Protein AF-A0ABD4VLB9-F1 (afdb_monomer)

Solvent-accessible surface area (backbone atoms only — not comparable to full-atom values): 17590 Å² total; per-residue (Å²): 104,76,51,66,44,31,47,38,60,69,57,48,52,52,51,45,18,66,75,67,78,46,81,71,68,82,83,73,83,91,68,74,94,69,79,87,80,77,84,83,91,74,96,68,91,72,86,77,77,90,78,75,67,76,69,71,74,71,72,77,76,77,99,66,92,71,81,73,80,80,75,83,75,82,77,44,84,76,51,45,58,56,51,51,51,54,51,52,54,51,48,48,53,52,42,52,50,55,33,57,78,66,65,53,58,40,75,65,92,84,50,72,69,36,38,33,42,53,72,25,58,52,44,56,50,44,35,59,60,47,27,54,71,46,54,52,77,91,52,44,98,78,42,87,65,50,66,58,52,54,49,54,52,54,50,37,74,74,35,59,92,35,80,96,35,42,69,60,29,52,52,53,48,54,56,43,71,72,32,73,66,43,57,46,52,49,49,26,54,50,21,51,50,45,28,68,76,49,61,72,38,34,34,39,28,43,72,58,34,33,31,75,39,55,51,91,32,42,70,57,54,72,70,56,50,56,53,53,43,77,53,87,67,55,37,36,39,37,28,32,32,65,42,68,35,86,64,68,66,57,99,58,70,82,85,65,75,89,54,79,65,42,75,75,41,43,71,60,53,52,51,44,37,51,38,42,75,67,71,62,52,55,56,69,23,29,38,27,50,64,40,35,32,28,37,68,114

Secondary structure (DSSP, 8-state):
-EEEEEE-HHHHHHHHHHHTTS-----------------------------SSTTGGGSSSS--------------HHHHHHHHHHHHHHHHHHHHHHHHHTT-EESSS--TT-EEEEEE-EEEE-HHHHHHHT--GGGGGGSTTHHHHHHHHHHHHHHTT-GGGHHHHHHHHHHHHTSHHHHHHHHHHHHHHHHHHSTTEEEEEETTEEEEEEGGGBSS-HHHHHHHTTS-PPEEEEEEEEEE--SPPPSSSGGGSS-HHHHHHHHHHHHHHHHHHTT---TT-EEEEEEEEEEE-

Radius of gyration: 27.02 Å; Cα contacts (8 Å, |Δi|>4): 331; chains: 1; bounding box: 56×39×94 Å

Nearest PDB structures (foldseek):
  4dci-assembly2_H  TM=3.090E-01  e=5.288E+00  Parasynechococcus marenigrum WH 8102

Structure (mmCIF, N/CA/C/O backbone):
data_AF-A0ABD4VLB9-F1
#
_entry.id   AF-A0ABD4VLB9-F1
#
loop_
_atom_site.group_PDB
_atom_site.id
_atom_site.type_symbol
_atom_site.label_atom_id
_atom_site.label_alt_id
_atom_site.label_comp_id
_atom_site.label_asym_id
_atom_site.label_entity_id
_atom_site.label_seq_id
_atom_site.pdbx_PDB_ins_code
_atom_site.Cartn_x
_atom_site.Cartn_y
_atom_site.Cartn_z
_atom_site.occupancy
_atom_site.B_iso_or_equiv
_atom_site.auth_seq_id
_atom_site.auth_comp_id
_atom_site.auth_asym_id
_atom_site.auth_atom_id
_atom_site.pdbx_PDB_model_num
ATOM 1 N N . MET A 1 1 ? -6.658 -13.366 20.027 1.00 79.50 1 MET A N 1
ATOM 2 C CA . MET A 1 1 ? -5.721 -12.269 20.405 1.00 79.50 1 MET A CA 1
ATOM 3 C C . MET A 1 1 ? -5.319 -11.577 19.114 1.00 79.50 1 MET A C 1
ATOM 5 O O . MET A 1 1 ? -5.120 -12.296 18.146 1.00 79.50 1 MET A O 1
ATOM 9 N N . LYS A 1 2 ? -5.241 -10.239 19.065 1.00 91.19 2 LYS A N 1
ATOM 10 C CA . LYS A 1 2 ? -4.929 -9.512 17.822 1.00 91.19 2 LYS A CA 1
ATOM 11 C C . LYS A 1 2 ? -3.429 -9.239 17.694 1.00 91.19 2 LYS A C 1
ATOM 13 O O . LYS A 1 2 ? -2.825 -8.687 18.609 1.00 91.19 2 LYS A O 1
ATOM 18 N N . GLU A 1 3 ? -2.841 -9.587 16.555 1.00 93.69 3 GLU A N 1
ATOM 19 C CA . GLU A 1 3 ? -1.495 -9.155 16.160 1.00 93.69 3 GLU A CA 1
ATOM 20 C C . GLU A 1 3 ? -1.633 -7.933 15.246 1.00 93.69 3 GLU A C 1
ATOM 22 O O . GLU A 1 3 ? -1.926 -8.065 14.057 1.00 93.69 3 GLU A O 1
ATOM 27 N N . ILE A 1 4 ? -1.485 -6.734 15.813 1.00 95.25 4 ILE A N 1
ATOM 28 C CA . ILE A 1 4 ? -1.748 -5.475 15.105 1.00 95.25 4 ILE A CA 1
ATOM 29 C C . ILE A 1 4 ? -0.546 -5.074 14.248 1.00 95.25 4 ILE A C 1
ATOM 31 O O . ILE A 1 4 ? 0.545 -4.829 14.760 1.00 95.25 4 ILE A O 1
ATOM 35 N N . ILE A 1 5 ? -0.784 -4.949 12.944 1.00 95.94 5 ILE A N 1
ATOM 36 C CA . ILE A 1 5 ? 0.203 -4.603 11.914 1.00 95.94 5 ILE A CA 1
ATOM 37 C C . ILE A 1 5 ? 0.169 -3.104 11.594 1.00 95.94 5 ILE A C 1
ATOM 39 O O . ILE A 1 5 ? 1.210 -2.484 11.368 1.00 95.94 5 ILE A O 1
ATOM 43 N N . TYR A 1 6 ? -1.024 -2.510 11.626 1.00 97.12 6 TYR A N 1
ATOM 44 C CA . TYR A 1 6 ? -1.267 -1.089 11.389 1.00 97.12 6 TYR A CA 1
ATOM 45 C C . TYR A 1 6 ? -2.350 -0.578 12.342 1.00 97.12 6 TYR A C 1
ATOM 47 O O . TYR A 1 6 ? -3.364 -1.259 12.524 1.00 97.12 6 TYR A O 1
ATOM 55 N N . LEU A 1 7 ? -2.166 0.620 12.908 1.00 96.75 7 LEU A N 1
ATOM 56 C CA . LEU A 1 7 ? -3.180 1.283 13.733 1.00 96.75 7 LEU A CA 1
ATOM 57 C C . LEU A 1 7 ? -3.118 2.814 13.626 1.00 96.75 7 LEU A C 1
ATOM 59 O O . LEU A 1 7 ? -2.199 3.441 14.155 1.00 96.75 7 LEU A O 1
ATOM 63 N N . ASP A 1 8 ? -4.143 3.427 13.026 1.00 96.25 8 ASP A N 1
ATOM 64 C CA . ASP A 1 8 ? -4.347 4.883 13.075 1.00 96.25 8 ASP A CA 1
ATOM 65 C C . ASP A 1 8 ? -5.033 5.248 14.403 1.00 96.25 8 ASP A C 1
ATOM 67 O O . ASP A 1 8 ? -6.256 5.386 14.502 1.00 96.25 8 ASP A O 1
ATOM 71 N N . THR A 1 9 ? -4.231 5.389 15.460 1.00 89.50 9 THR A N 1
ATOM 72 C CA . THR A 1 9 ? -4.718 5.702 16.816 1.00 89.50 9 THR A CA 1
ATOM 73 C C . THR A 1 9 ? -5.446 7.045 16.876 1.00 89.50 9 THR A C 1
ATOM 75 O O . THR A 1 9 ? -6.377 7.217 17.665 1.00 89.50 9 THR A O 1
ATOM 78 N N . LYS A 1 10 ? -5.082 8.007 16.015 1.00 89.25 10 LYS A N 1
ATOM 79 C CA . LYS A 1 10 ? -5.774 9.301 15.915 1.00 89.25 10 LYS A CA 1
ATOM 80 C C . LYS A 1 10 ? -7.196 9.098 15.392 1.00 89.25 10 LYS A C 1
ATOM 82 O O . LYS A 1 10 ? -8.133 9.679 15.942 1.00 89.25 10 LYS A O 1
ATOM 87 N N . LEU A 1 11 ? -7.366 8.262 14.367 1.00 92.00 11 LEU A N 1
ATOM 88 C CA . LEU A 1 11 ? -8.676 7.937 13.810 1.00 92.00 11 LEU A CA 1
ATOM 89 C C . LEU A 1 11 ? -9.524 7.113 14.784 1.00 92.00 11 LEU A C 1
ATOM 91 O O . LEU A 1 11 ? -10.691 7.448 14.972 1.00 92.00 11 LEU A O 1
ATOM 95 N N . VAL A 1 12 ? -8.941 6.121 15.468 1.00 89.62 12 VAL A N 1
ATOM 96 C CA . VAL A 1 12 ? -9.638 5.352 16.519 1.00 89.62 12 VAL A CA 1
ATOM 97 C C . VAL A 1 12 ? -10.207 6.285 17.587 1.00 89.62 12 VAL A C 1
ATOM 99 O O . VAL A 1 12 ? -11.408 6.264 17.860 1.00 89.62 12 VAL A O 1
ATOM 102 N N . ASN A 1 13 ? -9.367 7.167 18.134 1.00 81.19 13 ASN A N 1
ATOM 103 C CA . ASN A 1 13 ? -9.780 8.124 19.159 1.00 81.19 13 ASN A CA 1
ATOM 104 C C . ASN A 1 13 ? -10.853 9.098 18.649 1.00 81.19 13 ASN A C 1
ATOM 106 O O . ASN A 1 13 ? -11.793 9.424 19.376 1.00 81.19 13 ASN A O 1
ATOM 110 N N . SER A 1 14 ? -10.747 9.544 17.393 1.00 83.31 14 SER A N 1
ATOM 111 C CA . SER A 1 14 ? -11.750 10.413 16.773 1.00 83.31 14 SER A CA 1
ATOM 112 C C . SER A 1 14 ? -13.108 9.720 16.631 1.00 83.31 14 SER A C 1
ATOM 114 O O . SER A 1 14 ? -14.131 10.313 16.974 1.00 83.31 14 SER A O 1
ATOM 116 N N . LEU A 1 15 ? -13.131 8.465 16.173 1.00 85.38 15 LEU A N 1
ATOM 117 C CA . LEU A 1 15 ? -14.363 7.694 16.000 1.00 85.38 15 LEU A CA 1
ATOM 118 C C . LEU A 1 15 ? -15.015 7.369 17.348 1.00 85.38 15 LEU A C 1
ATOM 120 O O . LEU A 1 15 ? -16.221 7.555 17.496 1.00 85.38 15 LEU A O 1
ATOM 124 N N . LEU A 1 16 ? -14.233 6.974 18.356 1.00 80.06 16 LEU A N 1
ATOM 125 C CA . LEU A 1 16 ? -14.736 6.754 19.717 1.00 80.06 16 LEU A CA 1
ATOM 126 C C . LEU A 1 16 ? -15.366 8.019 20.315 1.00 80.06 16 LEU A C 1
ATOM 128 O O . LEU A 1 16 ? -16.438 7.945 20.918 1.00 80.06 16 LEU A O 1
ATOM 132 N N . ALA A 1 17 ? -14.739 9.184 20.126 1.00 73.69 17 ALA A N 1
ATOM 133 C CA . ALA A 1 17 ? -15.280 10.455 20.607 1.00 73.69 17 ALA A CA 1
ATOM 134 C C . ALA A 1 17 ? -16.621 10.813 19.937 1.00 73.69 17 ALA A C 1
ATOM 136 O O . ALA A 1 17 ? -17.510 11.362 20.591 1.00 73.69 17 ALA A O 1
ATOM 137 N N . GLN A 1 18 ? -16.783 10.480 18.651 1.00 75.62 18 GLN A N 1
ATOM 138 C CA . GLN A 1 18 ? -18.030 10.685 17.907 1.00 75.62 18 GLN A CA 1
ATOM 139 C C . GLN A 1 18 ? -19.142 9.726 18.352 1.00 75.62 18 GLN A C 1
ATOM 141 O O . GLN A 1 18 ? -20.289 10.149 18.471 1.00 75.62 18 GLN A O 1
ATOM 146 N N . GLN A 1 19 ? -18.820 8.458 18.634 1.00 69.75 19 GLN A N 1
ATOM 147 C CA . GLN A 1 19 ? -19.796 7.479 19.137 1.00 69.75 19 GLN A CA 1
ATOM 148 C C . GLN A 1 19 ? -20.274 7.826 20.558 1.00 69.75 19 GLN A C 1
ATOM 150 O O . GLN A 1 19 ? -21.457 7.689 20.858 1.00 69.75 19 GLN A O 1
ATOM 155 N N . ASN A 1 20 ? -19.378 8.330 21.415 1.00 62.41 20 ASN A N 1
ATOM 156 C CA . ASN A 1 20 ? -19.643 8.551 22.843 1.00 62.41 20 ASN A CA 1
ATOM 157 C C . ASN A 1 20 ? -19.995 10.008 23.222 1.00 62.41 20 ASN A C 1
ATOM 159 O O . ASN A 1 20 ? -20.018 10.343 24.404 1.00 62.41 20 ASN A O 1
ATOM 163 N N . SER A 1 21 ? -20.297 10.881 22.250 1.00 48.94 21 SER A N 1
ATOM 164 C CA . SER A 1 21 ? -20.718 12.283 22.471 1.00 48.94 21 SER A CA 1
ATOM 165 C C . SER A 1 21 ? -19.737 13.173 23.268 1.00 48.94 21 SER A C 1
ATOM 167 O O . SER A 1 21 ? -20.166 14.114 23.936 1.00 48.94 21 SER A O 1
ATOM 169 N N . GLY A 1 22 ? -18.421 12.938 23.207 1.00 41.91 22 GLY A N 1
ATOM 170 C CA . GLY A 1 22 ? -17.450 13.763 23.939 1.00 41.91 22 GLY A CA 1
ATOM 171 C C . GLY A 1 22 ? -15.992 13.361 23.719 1.00 41.91 22 GLY A C 1
ATOM 172 O O . GLY A 1 22 ? -15.677 12.181 23.600 1.00 41.91 22 GLY A O 1
ATOM 173 N N . LEU A 1 23 ? -15.101 14.359 23.650 1.00 35.38 23 LEU A N 1
ATOM 174 C CA . LEU A 1 23 ? -13.650 14.184 23.510 1.00 35.38 23 LEU A CA 1
ATOM 175 C C . LEU A 1 23 ? -13.112 13.177 24.542 1.00 35.38 23 LEU A C 1
ATOM 177 O O . LEU A 1 23 ? -13.205 13.420 25.744 1.00 35.38 23 LEU A O 1
ATOM 181 N N . ILE A 1 24 ? -12.439 12.120 24.080 1.00 41.88 24 ILE A N 1
ATOM 182 C CA . ILE A 1 24 ? -11.476 11.405 24.922 1.00 41.88 24 ILE A CA 1
ATOM 183 C C . ILE A 1 24 ? -10.256 12.323 25.053 1.00 41.88 24 ILE A C 1
ATOM 185 O O . ILE A 1 24 ? -9.381 12.372 24.188 1.00 41.88 24 ILE A O 1
ATOM 189 N N . THR A 1 25 ? -10.230 13.135 26.107 1.00 37.38 25 THR A N 1
ATOM 190 C CA . THR A 1 25 ? -9.071 13.962 26.450 1.00 37.38 25 THR A CA 1
ATOM 191 C C . THR A 1 25 ? -7.928 13.058 26.892 1.00 37.38 25 THR A C 1
ATOM 193 O O . THR A 1 25 ? -7.954 12.471 27.972 1.00 37.38 25 THR A O 1
ATOM 196 N N . ARG A 1 26 ? -6.908 12.956 26.039 1.00 38.19 26 ARG A N 1
ATOM 197 C CA . ARG A 1 26 ? -5.625 12.316 26.330 1.00 38.19 26 ARG A CA 1
ATOM 198 C C . ARG A 1 26 ? -4.953 13.035 27.507 1.00 38.19 26 ARG A C 1
ATOM 200 O O . ARG A 1 26 ? -4.295 14.054 27.315 1.00 38.19 26 ARG A O 1
ATOM 207 N N . LEU A 1 27 ? -5.114 12.521 28.724 1.00 34.84 27 LEU A N 1
ATOM 208 C CA . LEU A 1 27 ? -4.356 12.968 29.893 1.00 34.84 27 LEU A CA 1
ATOM 209 C C . LEU A 1 27 ? -2.949 12.360 29.830 1.00 34.84 27 LEU A C 1
ATOM 211 O O . LEU A 1 27 ? -2.681 11.311 30.407 1.00 34.84 27 LEU A O 1
ATOM 215 N N . VAL A 1 28 ? -2.033 13.019 29.116 1.00 35.25 28 VAL A N 1
ATOM 216 C CA . VAL A 1 28 ? -0.605 12.849 29.406 1.00 35.25 28 VAL A CA 1
ATOM 217 C C . VAL A 1 28 ? -0.264 13.842 30.497 1.00 35.25 28 VAL A C 1
ATOM 219 O O . VAL A 1 28 ? -0.330 15.049 30.291 1.00 35.25 28 VAL A O 1
ATOM 222 N N . ASN A 1 29 ? 0.096 13.318 31.660 1.00 31.83 29 ASN A N 1
ATOM 223 C CA . ASN A 1 29 ? 0.654 14.102 32.746 1.00 31.83 29 ASN A CA 1
ATOM 224 C C . ASN A 1 29 ? 2.012 14.666 32.273 1.00 31.83 29 ASN A C 1
ATOM 226 O O . ASN A 1 29 ? 3.033 13.980 32.317 1.00 31.83 29 ASN A O 1
ATOM 230 N N . GLU A 1 30 ? 2.031 15.894 31.751 1.00 32.78 30 GLU A N 1
ATOM 231 C CA . GLU A 1 30 ? 3.245 16.709 31.649 1.00 32.78 30 GLU A CA 1
ATOM 232 C C . GLU A 1 30 ? 3.505 17.336 33.018 1.00 32.78 30 GLU A C 1
ATOM 234 O O . GLU A 1 30 ? 3.296 18.522 33.228 1.00 32.78 30 GLU A O 1
ATOM 239 N N . ASN A 1 31 ? 3.936 16.525 33.980 1.00 29.53 31 ASN A N 1
ATOM 240 C CA . ASN A 1 31 ? 4.517 17.035 35.212 1.00 29.53 31 ASN A CA 1
ATOM 241 C C . ASN A 1 31 ? 5.730 16.187 35.578 1.00 29.53 31 ASN A C 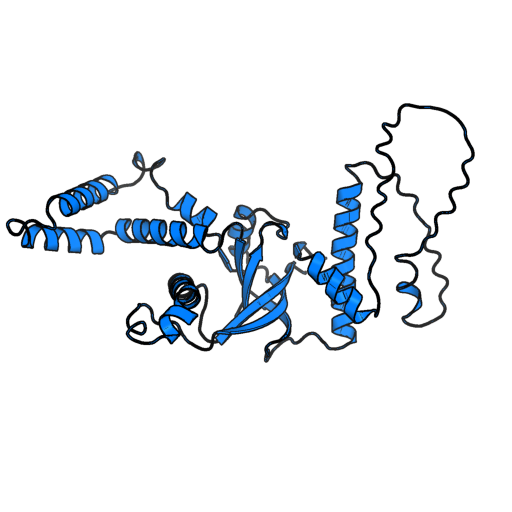1
ATOM 243 O O . ASN A 1 31 ? 5.604 15.023 35.942 1.00 29.53 31 ASN A O 1
ATOM 247 N N . GLY A 1 32 ? 6.902 16.815 35.470 1.00 32.12 32 GLY A N 1
ATOM 248 C CA . GLY A 1 32 ? 8.131 16.401 36.133 1.00 32.12 32 GLY A CA 1
ATOM 249 C C . GLY A 1 32 ? 8.772 15.128 35.592 1.00 32.12 32 GLY A C 1
ATOM 250 O O . GLY A 1 32 ? 8.477 14.023 36.032 1.00 32.12 32 GLY A O 1
ATOM 251 N N . VAL A 1 33 ? 9.795 15.293 34.753 1.00 31.97 33 VAL A N 1
ATOM 252 C CA . VAL A 1 33 ? 10.937 14.374 34.801 1.00 31.97 33 VAL A CA 1
ATOM 253 C C . VAL A 1 33 ? 11.534 14.515 36.205 1.00 31.97 33 VAL A C 1
ATOM 255 O O . VAL A 1 33 ? 12.354 15.396 36.445 1.00 31.97 33 VAL A O 1
ATOM 258 N N . SER A 1 34 ? 11.063 13.721 37.166 1.00 33.81 34 SER A N 1
ATOM 259 C CA . SER A 1 34 ? 11.762 13.562 38.434 1.00 33.81 34 SER A CA 1
ATOM 260 C C . SER A 1 34 ? 12.815 12.482 38.229 1.00 33.81 34 SER A C 1
ATOM 262 O O . SER A 1 34 ? 12.508 11.288 38.254 1.00 33.81 34 SER A O 1
ATOM 264 N N . ASP A 1 35 ? 14.060 12.900 38.010 1.00 31.80 35 ASP A N 1
ATOM 265 C CA . ASP A 1 35 ? 15.209 12.050 38.299 1.00 31.80 35 ASP A CA 1
ATOM 266 C C . ASP A 1 35 ? 15.126 11.682 39.783 1.00 31.80 35 ASP A C 1
ATOM 268 O O . ASP A 1 35 ? 15.423 12.487 40.666 1.00 31.80 35 ASP A O 1
ATOM 272 N N . SER A 1 36 ? 14.644 10.476 40.082 1.00 31.80 36 SER A N 1
ATOM 273 C CA . SER A 1 36 ? 14.469 10.011 41.453 1.00 31.80 36 SER A CA 1
ATOM 274 C C . SER A 1 36 ? 15.829 9.655 42.061 1.00 31.80 36 SER A C 1
ATOM 276 O O . SER A 1 36 ? 16.222 8.492 42.149 1.00 31.80 36 SER A O 1
ATOM 278 N N . LYS A 1 37 ? 16.549 10.686 42.501 1.00 32.56 37 LYS A N 1
ATOM 279 C CA . LYS A 1 37 ? 17.478 10.627 43.629 1.00 32.56 37 LYS A CA 1
ATOM 280 C C . LYS A 1 37 ? 17.091 11.715 44.618 1.00 32.56 37 LYS A C 1
ATOM 282 O O . LYS A 1 37 ? 17.737 12.758 44.662 1.00 32.56 37 LYS A O 1
ATOM 287 N N . THR A 1 38 ? 16.055 11.492 45.421 1.00 26.70 38 THR A N 1
ATOM 288 C CA . THR A 1 38 ? 15.957 12.162 46.726 1.00 26.70 38 THR A CA 1
ATOM 289 C C . THR A 1 38 ? 14.994 11.435 47.654 1.00 26.70 38 THR A C 1
ATOM 291 O O . THR A 1 38 ? 13.855 11.145 47.301 1.00 26.70 38 THR A O 1
ATOM 294 N N . GLU A 1 39 ? 15.513 11.108 48.833 1.00 28.78 39 GLU A N 1
ATOM 295 C CA . GLU A 1 39 ? 14.792 10.602 49.992 1.00 28.78 39 GLU A CA 1
ATOM 296 C C . GLU A 1 39 ? 13.874 11.664 50.614 1.00 28.78 39 GLU A C 1
ATOM 298 O O . GLU A 1 39 ? 14.161 12.860 50.589 1.00 28.78 39 GLU A O 1
ATOM 303 N N . SER A 1 40 ? 12.883 11.142 51.338 1.00 24.45 40 SER A N 1
ATOM 304 C CA . SER A 1 40 ? 12.214 11.708 52.516 1.00 24.45 40 SER A CA 1
ATOM 305 C C . SER A 1 40 ? 10.992 12.622 52.322 1.00 24.45 40 SER A C 1
ATOM 307 O O . SER A 1 40 ? 11.064 13.750 51.851 1.00 24.45 40 SER A O 1
ATOM 309 N N . ASN A 1 41 ? 9.869 12.076 52.804 1.00 30.45 41 ASN A N 1
ATOM 310 C CA . ASN A 1 41 ? 8.843 12.693 53.646 1.00 30.45 41 ASN A CA 1
ATOM 311 C C . ASN A 1 41 ? 8.371 14.110 53.294 1.00 30.45 41 ASN A C 1
ATOM 313 O O . ASN A 1 41 ? 8.831 15.092 53.873 1.00 30.45 41 ASN A O 1
ATOM 317 N N . ALA A 1 42 ? 7.305 14.181 52.499 1.00 24.64 42 ALA A N 1
ATOM 318 C CA . ALA A 1 42 ? 6.291 15.217 52.644 1.00 24.64 42 ALA A CA 1
ATOM 319 C C . ALA A 1 42 ? 4.930 14.657 52.209 1.00 24.64 42 ALA A C 1
ATOM 321 O O . ALA A 1 42 ? 4.755 14.228 51.070 1.00 24.64 42 ALA A O 1
ATOM 322 N N . GLU A 1 43 ? 3.973 14.643 53.135 1.00 29.19 43 GLU A N 1
ATOM 323 C CA . GLU A 1 43 ? 2.556 14.451 52.838 1.00 29.19 43 GLU A CA 1
ATOM 324 C C . GLU A 1 43 ? 2.104 15.572 51.896 1.00 29.19 43 GLU A C 1
ATOM 326 O O . GLU A 1 43 ? 1.949 16.723 52.301 1.00 29.19 43 GLU A O 1
ATOM 331 N N . GLN A 1 44 ? 1.904 15.245 50.622 1.00 23.02 44 GLN A N 1
ATOM 332 C CA . GLN A 1 44 ? 1.281 16.145 49.664 1.00 23.02 44 GLN A CA 1
ATOM 333 C C . GLN A 1 44 ? -0.014 15.493 49.187 1.00 23.02 44 GLN A C 1
ATOM 335 O O . GLN A 1 44 ? -0.022 14.626 48.314 1.00 23.02 44 GLN A O 1
ATOM 340 N N . GLN A 1 45 ? -1.123 15.903 49.813 1.00 23.59 45 GLN A N 1
ATOM 341 C CA . GLN A 1 45 ? -2.476 15.664 49.318 1.00 23.59 45 GLN A CA 1
ATOM 342 C C . GLN A 1 45 ? -2.551 16.155 47.872 1.00 23.59 45 GLN A C 1
ATOM 344 O O . GLN A 1 45 ? -2.661 17.350 47.603 1.00 23.59 45 GLN A O 1
ATOM 349 N N . THR A 1 46 ? -2.463 15.218 46.937 1.00 22.03 46 THR A N 1
ATOM 350 C CA . THR A 1 46 ? -2.721 15.481 45.529 1.00 22.03 46 THR A CA 1
ATOM 351 C C . THR A 1 46 ? -4.174 15.100 45.307 1.00 22.03 46 THR A C 1
ATOM 353 O O . THR A 1 46 ? -4.530 13.927 45.355 1.00 22.03 46 THR A O 1
ATOM 356 N N . VAL A 1 47 ? -5.042 16.099 45.148 1.00 23.77 47 VAL A N 1
ATOM 357 C CA . VAL A 1 47 ? -6.409 15.890 44.662 1.00 23.77 47 VAL A CA 1
ATOM 358 C C . VAL A 1 47 ? -6.290 15.539 43.180 1.00 23.77 47 VAL A C 1
ATOM 360 O O . VAL A 1 47 ? -6.351 16.403 42.308 1.00 23.77 47 VAL A O 1
ATOM 363 N N . THR A 1 48 ? -6.033 14.266 42.892 1.00 24.41 48 THR A N 1
ATOM 364 C CA . THR A 1 48 ? -6.132 13.689 41.553 1.00 24.41 48 THR A CA 1
ATOM 365 C C . THR A 1 48 ? -7.612 13.542 41.232 1.00 24.41 48 THR A C 1
ATOM 367 O O . THR A 1 48 ? -8.310 12.675 41.748 1.00 24.41 48 THR A O 1
ATOM 370 N N . SER A 1 49 ? -8.124 14.462 40.420 1.00 26.12 49 SER A N 1
ATOM 371 C CA . SER A 1 49 ? -9.445 14.330 39.817 1.00 26.12 49 SER A CA 1
ATOM 372 C C . SER A 1 49 ? -9.347 13.317 38.676 1.00 26.12 49 SER A C 1
ATOM 374 O O . SER A 1 49 ? -8.956 13.649 37.560 1.00 26.12 49 SER A O 1
ATOM 376 N N . ASP A 1 50 ? -9.683 12.064 38.984 1.00 28.44 50 ASP A N 1
ATOM 377 C CA . ASP A 1 50 ? -9.845 10.970 38.024 1.00 28.44 50 ASP A CA 1
ATOM 378 C C . ASP A 1 50 ? -11.063 11.227 37.123 1.00 28.44 50 ASP A C 1
ATOM 380 O O . ASP A 1 50 ? -12.164 10.722 37.347 1.00 28.44 50 ASP A O 1
ATOM 384 N N . ILE A 1 51 ? -10.883 12.058 36.099 1.00 31.58 51 ILE A N 1
ATOM 385 C CA . ILE A 1 51 ? -11.907 12.353 35.094 1.00 31.58 51 ILE A CA 1
ATOM 386 C C . ILE A 1 51 ? -11.305 12.027 33.726 1.00 31.58 51 ILE A C 1
ATOM 388 O O . ILE A 1 51 ? -10.588 12.837 33.146 1.00 31.58 51 ILE A O 1
ATOM 392 N N . GLY A 1 52 ? -11.569 10.825 33.205 1.00 34.66 52 GLY A N 1
ATOM 393 C CA . GLY A 1 52 ? -11.152 10.490 31.836 1.00 34.66 52 GLY A CA 1
ATOM 394 C C . GLY A 1 52 ? -1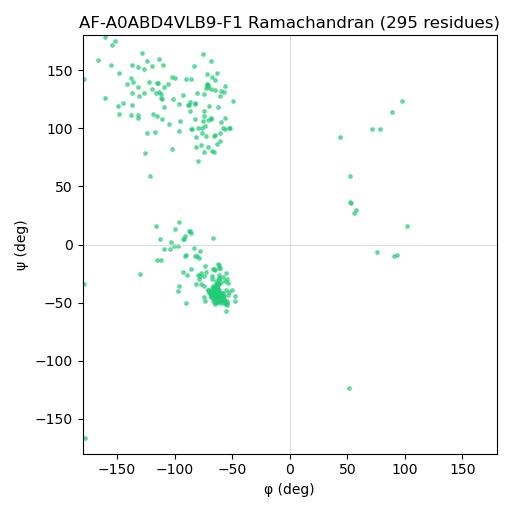1.526 9.103 31.317 1.00 34.66 52 GLY A C 1
ATOM 395 O O . GLY A 1 52 ? -11.842 8.976 30.142 1.00 34.66 52 GLY A O 1
ATOM 396 N N . LEU A 1 53 ? -11.553 8.067 32.162 1.00 33.88 53 LEU A N 1
ATOM 397 C CA . LEU A 1 53 ? -11.794 6.680 31.707 1.00 33.88 53 LEU A CA 1
ATOM 398 C C . LEU A 1 53 ? -12.886 5.942 32.502 1.00 33.88 53 LEU A C 1
ATOM 400 O O . LEU A 1 53 ? -13.565 5.069 31.968 1.00 33.88 53 LEU A O 1
ATOM 404 N N . SER A 1 54 ? -13.133 6.337 33.752 1.00 33.38 54 SER A N 1
ATOM 405 C CA . SER A 1 54 ? -14.115 5.715 34.654 1.00 33.38 54 SER A CA 1
ATOM 406 C C . SER A 1 54 ? -15.581 6.027 34.313 1.00 33.38 54 SER A C 1
ATOM 408 O O . SER A 1 54 ? -16.481 5.307 34.743 1.00 33.38 54 SER A O 1
ATOM 410 N N . ALA A 1 55 ? -15.846 7.074 33.525 1.00 34.69 55 ALA A N 1
ATOM 411 C CA . ALA A 1 55 ? -17.206 7.469 33.149 1.00 34.69 55 ALA A CA 1
ATOM 412 C C . ALA A 1 55 ? -17.808 6.595 32.029 1.00 34.69 55 ALA A C 1
ATOM 414 O O . ALA A 1 55 ? -19.019 6.381 32.017 1.00 34.69 55 ALA A O 1
ATOM 415 N N . LEU A 1 56 ? -16.981 6.040 31.132 1.00 35.09 56 LEU A N 1
ATOM 416 C CA . LEU A 1 56 ? -17.445 5.244 29.984 1.00 35.09 56 LEU A CA 1
ATOM 417 C C . LEU A 1 56 ? -17.935 3.841 30.382 1.00 35.09 56 LEU A C 1
ATOM 419 O O . LEU A 1 56 ? -18.828 3.297 29.741 1.00 35.09 56 LEU A O 1
ATOM 423 N N . LEU A 1 57 ? -17.429 3.280 31.484 1.00 37.94 57 LEU A N 1
ATOM 424 C CA . LEU A 1 57 ? -17.843 1.958 31.975 1.00 37.94 57 LEU A CA 1
ATOM 425 C C . LEU A 1 57 ? -19.179 1.968 32.739 1.00 37.94 57 LEU A C 1
ATOM 427 O O . LEU A 1 57 ? -19.743 0.908 32.982 1.00 37.94 57 LEU A O 1
ATOM 431 N N . LYS A 1 58 ? -19.717 3.141 33.100 1.00 38.09 58 LYS A N 1
ATOM 432 C CA . LYS A 1 58 ? -20.987 3.247 33.844 1.00 38.09 58 LYS A CA 1
ATOM 433 C C . LYS A 1 58 ? -22.233 3.348 32.958 1.00 38.09 58 LYS A C 1
ATOM 435 O O . LYS A 1 58 ? -23.339 3.294 33.489 1.00 38.09 58 LYS A O 1
ATOM 440 N N . ALA A 1 59 ? -22.085 3.513 31.642 1.00 31.06 59 ALA A N 1
ATOM 441 C CA . ALA A 1 59 ? -23.214 3.856 30.773 1.00 31.06 59 ALA A CA 1
ATOM 442 C C . ALA A 1 59 ? -23.928 2.649 30.129 1.00 31.06 59 ALA A C 1
ATOM 444 O O . ALA A 1 59 ? -25.121 2.749 29.849 1.00 31.06 59 ALA A O 1
ATOM 445 N N . ASN A 1 60 ? -23.270 1.494 29.970 1.00 30.95 60 ASN A N 1
ATOM 446 C CA . ASN A 1 60 ? -23.896 0.302 29.382 1.00 30.95 60 ASN A CA 1
ATOM 447 C C . ASN A 1 60 ? -24.298 -0.722 30.457 1.00 30.95 60 ASN A C 1
ATOM 449 O O . ASN A 1 60 ? -23.604 -1.702 30.692 1.00 30.95 60 ASN A O 1
ATOM 453 N N . GLY A 1 61 ? -25.465 -0.495 31.068 1.00 27.17 61 GLY A N 1
ATOM 454 C CA . GLY A 1 61 ? -26.331 -1.562 31.583 1.00 27.17 61 GLY A CA 1
ATOM 455 C C . GLY A 1 61 ? -25.953 -2.215 32.919 1.00 27.17 61 GLY A C 1
ATOM 456 O O . GLY A 1 61 ? -25.229 -3.201 32.961 1.00 27.17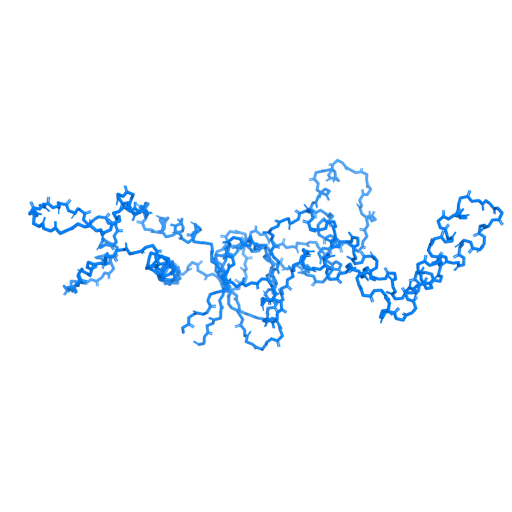 61 GLY A O 1
ATOM 457 N N . GLY A 1 62 ? -26.620 -1.770 33.989 1.00 28.19 62 GLY A N 1
ATOM 458 C CA . GLY A 1 62 ? -26.799 -2.544 35.221 1.00 28.19 62 GLY A CA 1
ATOM 459 C C . GLY A 1 62 ? -25.806 -2.207 36.330 1.00 28.19 62 GLY A C 1
ATOM 460 O O . GLY A 1 62 ? -24.598 -2.303 36.165 1.00 28.19 62 GLY A O 1
ATOM 461 N N . TYR A 1 63 ? -26.344 -1.830 37.490 1.00 30.42 63 TYR A N 1
ATOM 462 C CA . TYR A 1 63 ? -25.606 -1.639 38.736 1.00 30.42 63 TYR A CA 1
ATOM 463 C C . TYR A 1 63 ? -24.746 -2.872 39.060 1.00 30.42 63 TYR A C 1
ATOM 465 O O . TYR A 1 63 ? -25.237 -3.864 39.593 1.00 30.42 63 TYR A O 1
ATOM 473 N N . SER A 1 64 ? -23.455 -2.791 38.766 1.00 27.16 64 SER A N 1
ATOM 474 C CA . SER A 1 64 ? -22.429 -3.656 39.329 1.00 27.16 64 SER A CA 1
ATOM 475 C C . SER A 1 64 ? -21.306 -2.747 39.805 1.00 27.16 64 SER A C 1
ATOM 477 O O . SER A 1 64 ? -20.648 -2.077 39.011 1.00 27.16 64 SER A O 1
ATOM 479 N N . GLU A 1 65 ? -21.134 -2.663 41.123 1.00 28.67 65 GLU A N 1
ATOM 480 C CA . GLU A 1 65 ? -19.933 -2.107 41.739 1.00 28.67 65 GLU A CA 1
ATOM 481 C C . GLU A 1 65 ? -18.745 -3.018 41.401 1.00 28.67 65 GLU A C 1
ATOM 483 O O . GLU A 1 65 ? -18.318 -3.850 42.197 1.00 28.67 65 GLU A O 1
ATOM 488 N N . THR A 1 66 ? -18.194 -2.890 40.198 1.00 27.50 66 THR A N 1
ATOM 489 C CA . THR A 1 66 ? -16.833 -3.353 39.944 1.00 27.50 66 THR A CA 1
ATOM 490 C C . THR A 1 66 ? -15.888 -2.330 40.559 1.00 27.50 66 THR A C 1
ATOM 492 O O . THR A 1 66 ? -15.667 -1.261 39.987 1.00 27.50 66 THR A O 1
ATOM 495 N N . ASN A 1 67 ? -15.361 -2.648 41.745 1.00 23.52 67 ASN A N 1
ATOM 496 C CA . ASN A 1 67 ? -14.162 -2.015 42.287 1.00 23.52 67 ASN A CA 1
ATOM 497 C C . ASN A 1 67 ? -13.038 -2.196 41.263 1.00 23.52 67 ASN A C 1
ATOM 499 O O . ASN A 1 67 ? -12.458 -3.272 41.139 1.00 23.52 67 ASN A O 1
ATOM 503 N N . ILE A 1 68 ? -12.782 -1.153 40.481 1.00 30.53 68 ILE A N 1
ATOM 504 C CA . ILE A 1 68 ? -11.562 -1.047 39.695 1.00 30.53 68 ILE A CA 1
ATOM 505 C C . ILE A 1 68 ? -10.511 -0.579 40.691 1.00 30.53 68 ILE A C 1
ATOM 507 O O . ILE A 1 68 ? -10.478 0.599 41.043 1.00 30.53 68 ILE A O 1
ATOM 511 N N . ASP A 1 69 ? -9.700 -1.515 41.183 1.00 25.61 69 ASP A N 1
ATOM 512 C CA . ASP A 1 69 ? -8.503 -1.185 41.946 1.00 25.61 69 ASP A CA 1
ATOM 513 C C . ASP A 1 69 ? -7.634 -0.261 41.083 1.00 25.61 69 ASP A C 1
ATOM 515 O O . ASP A 1 69 ? -7.074 -0.650 40.055 1.00 25.61 69 ASP A O 1
ATOM 519 N N . SER A 1 70 ? -7.577 1.008 41.478 1.00 28.67 70 SER A N 1
ATOM 520 C CA . SER A 1 70 ? -6.749 2.036 40.866 1.00 28.67 70 SER A CA 1
ATOM 521 C C . SER A 1 70 ? -5.279 1.688 41.102 1.00 28.67 70 SER A C 1
ATOM 523 O O . SER A 1 70 ? -4.705 2.008 42.145 1.00 28.67 70 SER A O 1
ATOM 525 N N . TYR A 1 71 ? -4.656 0.995 40.151 1.00 29.31 71 TYR A N 1
ATOM 526 C CA . TYR A 1 71 ? -3.218 0.760 40.178 1.00 29.31 71 TYR A CA 1
ATOM 527 C C . TYR A 1 71 ? -2.482 2.085 39.941 1.00 29.31 71 TYR A C 1
ATOM 529 O O . TYR A 1 71 ? -2.450 2.607 38.827 1.00 29.31 71 TYR A O 1
ATOM 537 N N . ASN A 1 72 ? -1.858 2.612 40.998 1.00 29.81 72 ASN A N 1
ATOM 538 C CA . ASN A 1 72 ? -0.878 3.694 40.925 1.00 29.81 72 ASN A CA 1
ATOM 539 C C . ASN A 1 72 ? 0.350 3.220 40.129 1.00 29.81 72 ASN A C 1
ATOM 541 O O . ASN A 1 72 ? 1.324 2.722 40.696 1.00 29.81 72 ASN A O 1
ATOM 545 N N . PHE A 1 73 ? 0.315 3.341 38.802 1.00 33.38 73 PHE A N 1
ATOM 546 C CA . PHE A 1 73 ? 1.487 3.093 37.969 1.00 33.38 73 PHE A CA 1
ATOM 547 C C . PHE A 1 73 ? 2.470 4.261 38.106 1.00 33.38 73 PHE A C 1
ATOM 549 O O . PHE A 1 73 ? 2.233 5.365 37.622 1.00 33.38 73 PHE A O 1
ATOM 556 N N . VAL A 1 74 ? 3.610 4.011 38.753 1.00 33.66 74 VAL A N 1
ATOM 557 C CA . VAL A 1 74 ? 4.765 4.916 38.705 1.00 33.66 74 VAL A CA 1
ATOM 558 C C . VAL A 1 74 ? 5.362 4.831 37.296 1.00 33.66 74 VAL A C 1
ATOM 560 O O . VAL A 1 74 ? 5.959 3.823 36.905 1.00 33.66 74 VAL A O 1
ATOM 563 N N . PHE A 1 75 ? 5.154 5.878 36.499 1.00 34.91 75 PHE A N 1
ATOM 564 C CA . PHE A 1 75 ? 5.590 5.939 35.106 1.00 34.91 75 PHE A CA 1
ATOM 565 C C . PHE A 1 75 ? 7.105 6.169 35.008 1.00 34.91 75 PHE A C 1
ATOM 567 O O . PHE A 1 75 ? 7.592 7.281 35.189 1.00 34.91 75 PHE A O 1
ATOM 574 N N . SER A 1 76 ? 7.864 5.132 34.647 1.00 34.84 76 SER A N 1
ATOM 575 C CA . SER A 1 76 ? 9.185 5.315 34.032 1.00 34.84 76 SER A CA 1
ATOM 576 C C . SER A 1 76 ? 9.013 5.548 32.523 1.00 34.84 76 SER A C 1
ATOM 578 O O . SER A 1 76 ? 8.051 5.064 31.922 1.00 34.84 76 SER A O 1
ATOM 580 N N . LYS A 1 77 ? 9.950 6.249 31.868 1.00 42.22 77 LYS A N 1
ATOM 581 C CA . LYS A 1 77 ? 9.917 6.489 30.407 1.00 42.22 77 LYS A CA 1
ATOM 582 C C . LYS A 1 77 ? 9.803 5.188 29.589 1.00 42.22 77 LYS A C 1
ATOM 584 O O . LYS A 1 77 ? 9.203 5.197 28.522 1.00 42.22 77 LYS A O 1
ATOM 589 N N . SER A 1 78 ? 10.330 4.076 30.113 1.00 42.12 78 SER A N 1
ATOM 590 C CA . SER A 1 78 ? 10.209 2.741 29.510 1.00 42.12 78 SER A CA 1
ATOM 591 C C . SER A 1 78 ? 8.814 2.127 29.689 1.00 42.12 78 SER A C 1
ATOM 593 O O . SER A 1 78 ? 8.322 1.462 28.784 1.00 42.12 78 SER A O 1
ATOM 595 N N . ASN A 1 79 ? 8.159 2.361 30.830 1.00 40.91 79 ASN A N 1
ATOM 596 C CA . ASN A 1 79 ? 6.822 1.828 31.115 1.00 40.91 79 ASN A CA 1
ATOM 597 C C . ASN A 1 79 ? 5.723 2.619 30.397 1.00 40.91 79 ASN A C 1
ATOM 599 O O . ASN A 1 79 ? 4.682 2.060 30.071 1.00 40.91 79 ASN A O 1
ATOM 603 N N . LYS A 1 80 ? 5.961 3.905 30.110 1.00 44.97 80 LYS A N 1
ATOM 604 C CA . LYS A 1 80 ? 5.012 4.770 29.401 1.00 44.97 80 LYS A CA 1
ATOM 605 C C . LYS A 1 80 ? 4.634 4.214 28.025 1.00 44.97 80 LYS A C 1
ATOM 607 O O . LYS A 1 80 ? 3.451 4.087 27.747 1.00 44.97 80 LYS A O 1
ATOM 612 N N . ASN A 1 81 ? 5.615 3.814 27.214 1.00 50.31 81 ASN A N 1
ATOM 613 C CA . ASN A 1 81 ? 5.352 3.290 25.868 1.00 50.31 81 ASN A CA 1
ATOM 614 C C . ASN A 1 81 ? 4.569 1.963 25.899 1.00 50.31 81 ASN A C 1
ATOM 616 O O . ASN A 1 81 ? 3.725 1.726 25.037 1.00 50.31 81 ASN A O 1
ATOM 620 N N . LEU A 1 82 ? 4.827 1.108 26.898 1.00 46.78 82 LEU A N 1
ATOM 621 C CA . LEU A 1 82 ? 4.106 -0.158 27.081 1.00 46.78 82 LEU A CA 1
ATOM 622 C C . LEU A 1 82 ? 2.644 0.080 27.477 1.00 46.78 82 LEU A C 1
ATOM 624 O O . LEU A 1 82 ? 1.750 -0.560 26.931 1.00 46.78 82 LEU A O 1
ATOM 628 N N . VAL A 1 83 ? 2.402 1.027 28.389 1.00 56.53 83 VAL A N 1
ATOM 629 C CA . VAL A 1 83 ? 1.046 1.409 28.804 1.00 56.53 83 VAL A CA 1
ATOM 630 C C . VAL A 1 83 ? 0.295 2.092 27.659 1.00 56.53 83 VAL A C 1
ATOM 632 O O . VAL A 1 83 ? -0.854 1.749 27.416 1.00 56.53 83 VAL A O 1
ATOM 635 N N . GLU A 1 84 ? 0.935 3.002 26.918 1.00 60.41 84 GLU A N 1
ATOM 636 C CA . GLU A 1 84 ? 0.326 3.662 25.752 1.00 60.41 84 GLU A CA 1
ATOM 637 C C . GLU A 1 84 ? -0.080 2.644 24.674 1.00 60.41 84 GLU A C 1
ATOM 639 O O . GLU A 1 84 ? -1.216 2.678 24.215 1.00 60.41 84 GLU A O 1
ATOM 644 N N . THR A 1 85 ? 0.784 1.673 24.355 1.00 62.38 85 THR A N 1
ATOM 645 C CA . THR A 1 85 ? 0.462 0.621 23.371 1.00 62.38 85 THR A CA 1
ATOM 646 C C . THR A 1 85 ? -0.719 -0.240 23.828 1.00 62.38 85 THR A C 1
ATOM 648 O O . THR A 1 85 ? -1.640 -0.480 23.054 1.00 62.38 85 THR A O 1
ATOM 651 N N . ALA A 1 86 ? -0.735 -0.667 25.096 1.00 55.47 86 ALA A N 1
ATOM 652 C CA . ALA A 1 86 ? -1.835 -1.466 25.638 1.00 55.47 86 ALA A CA 1
ATOM 653 C C . ALA A 1 86 ? -3.172 -0.700 25.645 1.00 55.47 86 ALA A C 1
ATOM 655 O O . ALA A 1 86 ? -4.225 -1.288 25.401 1.00 55.47 86 ALA A O 1
ATOM 656 N N . LEU A 1 87 ? -3.134 0.611 25.907 1.00 71.94 87 LEU A N 1
ATOM 657 C CA . LEU A 1 87 ? -4.313 1.477 25.849 1.00 71.94 87 LEU A CA 1
ATOM 658 C C . LEU A 1 87 ? -4.809 1.680 24.416 1.00 71.94 87 LEU A C 1
ATOM 660 O O . LEU A 1 87 ? -6.019 1.654 24.191 1.00 71.94 87 LEU A O 1
ATOM 664 N N . ASP A 1 88 ? -3.905 1.861 23.454 1.00 78.88 88 ASP A N 1
ATOM 665 C CA . ASP A 1 88 ? -4.257 1.987 22.038 1.00 78.88 88 ASP A CA 1
ATOM 666 C C . ASP A 1 88 ? -4.928 0.705 21.512 1.00 78.88 88 ASP A C 1
ATOM 668 O O . ASP A 1 88 ? -5.944 0.775 20.818 1.00 78.88 88 ASP A O 1
ATOM 672 N N . ASP A 1 89 ? -4.417 -0.466 21.901 1.00 80.81 89 ASP A N 1
ATOM 673 C CA . ASP A 1 89 ? -4.949 -1.772 21.482 1.00 80.81 89 ASP A CA 1
ATOM 674 C C . ASP A 1 89 ? -6.335 -2.011 22.068 1.00 80.81 89 ASP A C 1
ATOM 676 O O . ASP A 1 89 ? -7.273 -2.380 21.361 1.00 80.81 89 ASP A O 1
ATOM 680 N N . TYR A 1 90 ? -6.493 -1.701 23.353 1.00 80.25 90 TYR A N 1
ATOM 681 C CA . TYR A 1 90 ? -7.787 -1.770 24.015 1.00 80.25 90 TYR A CA 1
ATOM 682 C C . TYR A 1 90 ? -8.799 -0.776 23.422 1.00 80.25 90 TYR A C 1
ATOM 684 O O . TYR A 1 90 ? -9.987 -1.081 23.312 1.00 80.25 90 TYR A O 1
ATOM 692 N N . SER A 1 91 ? -8.342 0.402 22.988 1.00 82.50 91 SER A N 1
ATOM 693 C CA . SER A 1 91 ? -9.197 1.398 22.332 1.00 82.50 91 SER A CA 1
ATOM 694 C C . SER A 1 91 ? -9.729 0.897 20.988 1.00 82.50 91 SER A C 1
ATOM 696 O O . SER A 1 91 ? -10.887 1.154 20.655 1.00 82.50 91 SER A O 1
ATOM 698 N N . LEU A 1 92 ? -8.927 0.137 20.235 1.00 89.31 92 LEU A N 1
ATOM 699 C CA . LEU A 1 92 ? -9.398 -0.534 19.024 1.00 89.31 92 LEU A CA 1
ATOM 700 C C . LEU A 1 92 ? -10.502 -1.553 19.339 1.00 89.31 92 LEU A C 1
ATOM 702 O O . LEU A 1 92 ? -11.531 -1.552 18.665 1.00 89.31 92 LEU A O 1
ATOM 706 N N . ASP A 1 93 ? -10.321 -2.387 20.365 1.00 87.06 93 ASP A N 1
ATOM 707 C CA . ASP A 1 93 ? -11.330 -3.378 20.759 1.00 87.06 93 ASP A CA 1
ATOM 708 C C . ASP A 1 93 ? -12.646 -2.715 21.197 1.00 87.06 93 ASP A C 1
ATOM 710 O O . ASP A 1 93 ? -13.728 -3.155 20.800 1.00 87.06 93 ASP A O 1
ATOM 714 N N . LEU A 1 94 ? -12.569 -1.619 21.962 1.00 84.00 94 LEU A N 1
ATOM 715 C CA . LEU A 1 94 ? -13.739 -0.817 22.333 1.00 84.00 94 LEU A CA 1
ATOM 716 C C . LEU A 1 94 ? -14.456 -0.241 21.109 1.00 84.00 94 LEU A C 1
ATOM 718 O O . LEU A 1 94 ? -15.689 -0.252 21.060 1.00 84.00 94 LEU A O 1
ATOM 722 N N . LEU A 1 95 ? -13.700 0.256 20.125 1.00 86.62 95 LEU A N 1
ATOM 723 C CA . LEU A 1 95 ? -14.265 0.805 18.897 1.00 86.62 95 LEU A CA 1
ATOM 724 C C . LEU A 1 95 ? -14.980 -0.280 18.089 1.00 86.62 95 LEU A C 1
ATOM 726 O O . LEU A 1 95 ? -16.133 -0.077 17.718 1.00 86.62 95 LEU A O 1
ATOM 730 N N . ILE A 1 96 ? -14.325 -1.421 17.850 1.00 90.81 96 ILE A N 1
ATOM 731 C CA . ILE A 1 96 ? -14.914 -2.554 17.119 1.00 90.81 96 ILE A CA 1
ATOM 732 C C . ILE A 1 96 ? -16.214 -2.983 17.798 1.00 90.81 96 ILE A C 1
ATOM 734 O O . ILE A 1 96 ? -17.255 -3.012 17.150 1.00 90.81 96 ILE A O 1
ATOM 738 N N . LYS A 1 97 ? -16.182 -3.200 19.119 1.00 85.69 97 LYS A N 1
ATOM 739 C CA . LYS A 1 97 ? -17.365 -3.587 19.893 1.00 85.69 97 LYS A CA 1
ATOM 740 C C . LYS A 1 97 ? -18.507 -2.577 19.746 1.00 85.69 97 LYS A C 1
ATOM 742 O O . LYS A 1 97 ? -19.636 -2.973 19.482 1.00 85.69 97 LYS A O 1
ATOM 747 N N . SER A 1 98 ? -18.225 -1.282 19.889 1.00 82.50 98 SER A N 1
ATOM 748 C CA . SER A 1 98 ? -19.236 -0.224 19.755 1.00 82.50 98 SER A CA 1
ATOM 749 C C . SER A 1 98 ? -19.844 -0.166 18.347 1.00 82.50 98 SER A C 1
ATOM 751 O O . SER A 1 98 ? -21.053 0.031 18.192 1.00 82.50 98 SER A O 1
ATOM 753 N N . LEU A 1 99 ? -19.024 -0.347 17.309 1.00 88.75 99 LEU A N 1
ATOM 754 C CA . LEU A 1 99 ? -19.478 -0.348 15.921 1.00 88.75 99 LEU A CA 1
ATOM 755 C C . LEU A 1 99 ? -20.294 -1.602 15.579 1.00 88.75 99 LEU A C 1
ATOM 757 O O . LEU A 1 99 ? -21.309 -1.477 14.896 1.00 88.75 99 LEU A O 1
ATOM 761 N N . ASP A 1 100 ? -19.907 -2.773 16.086 1.00 88.31 100 ASP A N 1
ATOM 762 C CA . ASP A 1 100 ? -20.663 -4.020 15.922 1.00 88.31 100 ASP A CA 1
ATOM 763 C C . ASP A 1 100 ? -22.007 -3.967 16.665 1.00 88.31 100 ASP A C 1
ATOM 765 O O . ASP A 1 100 ? -23.047 -4.273 16.082 1.00 88.31 100 ASP A O 1
ATOM 769 N N . GLU A 1 101 ? -22.025 -3.506 17.923 1.00 85.75 101 GLU A N 1
ATOM 770 C CA . GLU A 1 101 ? -23.256 -3.344 18.719 1.00 85.75 101 GLU A CA 1
ATOM 771 C C . GLU A 1 101 ? -24.248 -2.373 18.063 1.00 85.75 101 GLU A C 1
ATOM 773 O O . GLU A 1 101 ? -25.461 -2.553 18.167 1.00 85.75 101 GLU A O 1
ATOM 778 N N . SER A 1 102 ? -23.739 -1.357 17.360 1.00 86.06 102 SER A N 1
ATOM 779 C CA . SER A 1 102 ? -24.551 -0.397 16.603 1.00 86.06 102 SER A CA 1
ATOM 780 C C . SER A 1 102 ? -24.784 -0.786 15.138 1.00 86.06 102 SER A C 1
ATOM 782 O O . SER A 1 102 ? -25.397 -0.007 14.409 1.00 86.06 102 SER A O 1
ATOM 784 N N . GLN A 1 103 ? -24.327 -1.971 14.712 1.00 91.19 103 GLN A N 1
ATOM 785 C CA . GLN A 1 103 ? -24.447 -2.500 13.346 1.00 91.19 103 GLN A CA 1
ATOM 786 C C . GLN A 1 103 ? -23.928 -1.537 12.263 1.00 91.19 103 GLN A C 1
ATOM 788 O O . GLN A 1 103 ? -24.495 -1.434 11.177 1.00 91.19 103 GLN A O 1
ATOM 793 N N . LYS A 1 104 ? -22.849 -0.807 12.565 1.00 91.38 104 LYS A N 1
ATOM 794 C CA . LYS A 1 104 ? -22.236 0.183 11.663 1.00 91.38 104 LYS A CA 1
ATOM 795 C C . LYS A 1 104 ? -21.134 -0.389 10.772 1.00 91.38 104 LYS A C 1
ATOM 797 O O . LYS A 1 104 ? -20.671 0.321 9.887 1.00 91.38 104 LYS A O 1
ATOM 802 N N . ILE A 1 105 ? -20.695 -1.626 11.016 1.00 95.12 105 ILE A N 1
ATOM 803 C CA . ILE A 1 105 ? -19.692 -2.304 10.188 1.00 95.12 105 ILE A CA 1
ATOM 804 C C . ILE A 1 105 ? -20.408 -3.032 9.050 1.00 95.12 105 ILE A C 1
ATOM 806 O O . ILE A 1 105 ? -21.219 -3.926 9.298 1.00 95.12 105 ILE A O 1
ATOM 810 N N . LYS A 1 106 ? -20.088 -2.674 7.804 1.00 94.50 106 LYS A N 1
ATOM 811 C CA . LYS A 1 106 ? -20.485 -3.437 6.617 1.00 94.50 106 LYS A CA 1
ATOM 812 C C . LYS A 1 106 ? -19.431 -4.490 6.270 1.00 94.50 106 LYS A C 1
ATOM 814 O O . LYS A 1 106 ? -18.229 -4.251 6.366 1.00 94.50 106 LYS A O 1
ATOM 819 N N . TYR A 1 107 ? -19.898 -5.653 5.829 1.00 92.94 107 TYR A N 1
ATOM 820 C CA . TYR A 1 107 ? -19.048 -6.792 5.455 1.00 92.94 107 TYR A CA 1
ATOM 821 C C . TYR A 1 107 ? -19.072 -7.087 3.945 1.00 92.94 107 TYR A C 1
ATOM 823 O O . TYR A 1 107 ? -18.203 -7.794 3.448 1.00 92.94 107 TYR A O 1
ATOM 831 N N . SER A 1 108 ? -20.021 -6.505 3.206 1.00 90.31 108 SER A N 1
ATOM 832 C CA . SER A 1 108 ? -20.156 -6.591 1.746 1.00 90.31 108 SER A CA 1
ATOM 833 C C . SER A 1 108 ? -20.897 -5.363 1.205 1.00 90.31 108 SER A C 1
ATOM 835 O O . SER A 1 108 ? -21.466 -4.610 1.997 1.00 90.31 108 SER A O 1
ATOM 837 N N . GLU A 1 109 ? -20.942 -5.208 -0.126 1.00 88.75 109 GLU A N 1
ATOM 838 C CA . GLU A 1 109 ? -21.707 -4.153 -0.826 1.00 88.75 109 GLU A CA 1
ATOM 839 C C . GLU A 1 109 ? -21.394 -2.747 -0.286 1.00 88.75 109 GLU A C 1
ATOM 841 O O . GLU A 1 109 ? -22.252 -2.042 0.250 1.00 88.75 109 GLU A O 1
ATOM 846 N N . TYR A 1 110 ? -20.116 -2.378 -0.372 1.00 91.75 110 TYR A N 1
ATOM 847 C CA . TYR A 1 110 ? -19.602 -1.137 0.191 1.00 91.75 110 TYR A CA 1
ATOM 848 C C . TYR A 1 110 ? -20.059 0.086 -0.608 1.00 91.75 110 TYR A C 1
ATOM 850 O O . TYR A 1 110 ? -20.010 0.107 -1.837 1.00 91.75 110 TYR A O 1
ATOM 858 N N . GLU A 1 111 ? -20.437 1.133 0.113 1.00 91.62 111 GLU A N 1
ATOM 859 C CA . GLU A 1 111 ? -20.684 2.474 -0.401 1.00 91.62 111 GLU A CA 1
ATOM 860 C C . GLU A 1 111 ? -19.634 3.442 0.158 1.00 91.62 111 GLU A C 1
ATOM 862 O O . GLU A 1 111 ? -18.976 3.194 1.176 1.00 91.62 111 GLU A O 1
ATOM 867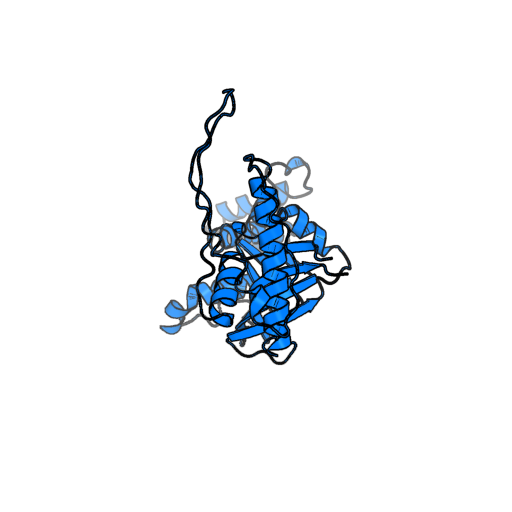 N N . ASP A 1 112 ? -19.468 4.576 -0.515 1.00 92.50 112 ASP A N 1
ATOM 868 C CA . ASP A 1 112 ? -18.550 5.618 -0.071 1.00 92.50 112 ASP A CA 1
ATOM 869 C C . ASP A 1 112 ? -18.956 6.140 1.319 1.00 92.50 112 ASP A C 1
ATOM 871 O O . ASP A 1 112 ? -20.088 6.565 1.553 1.00 92.50 112 ASP A O 1
ATOM 875 N N . GLY A 1 113 ? -18.000 6.142 2.245 1.00 93.38 113 GLY A N 1
ATOM 876 C CA . GLY A 1 113 ? -18.175 6.561 3.633 1.00 93.38 113 GLY A CA 1
ATOM 877 C C . GLY A 1 113 ? -18.518 5.433 4.606 1.00 93.38 113 GLY A C 1
ATOM 878 O O . GLY A 1 113 ? -18.477 5.668 5.817 1.00 93.38 113 GLY A O 1
ATOM 879 N N . ASP A 1 114 ? -18.803 4.222 4.123 1.00 95.56 114 ASP A N 1
ATOM 880 C CA . ASP A 1 114 ? -19.071 3.088 5.003 1.00 95.56 114 ASP A CA 1
ATOM 881 C C . ASP A 1 114 ? -17.848 2.707 5.833 1.00 95.56 114 ASP A C 1
ATOM 883 O O . ASP A 1 114 ? -16.715 2.684 5.346 1.00 95.56 114 ASP A O 1
ATOM 887 N N . ILE A 1 115 ? -18.094 2.331 7.090 1.00 96.75 115 ILE A N 1
ATOM 888 C CA . ILE A 1 115 ? -17.109 1.597 7.878 1.00 96.75 115 ILE A CA 1
ATOM 889 C C . ILE A 1 115 ? -17.228 0.130 7.487 1.00 96.75 115 ILE A C 1
ATOM 891 O O . ILE A 1 115 ? -18.291 -0.472 7.636 1.00 96.75 115 ILE A O 1
ATOM 895 N N . ILE A 1 116 ? -16.134 -0.445 7.006 1.00 96.88 116 ILE A N 1
ATOM 896 C CA . ILE A 1 116 ? -16.108 -1.801 6.472 1.00 96.88 116 ILE A CA 1
ATOM 897 C C . ILE A 1 116 ? -15.142 -2.688 7.249 1.00 96.88 116 ILE A C 1
ATOM 899 O O . ILE A 1 116 ? -14.144 -2.210 7.804 1.00 96.88 116 ILE A O 1
ATOM 903 N N . SER A 1 117 ? -15.412 -3.991 7.243 1.00 96.31 117 SER A N 1
ATOM 904 C CA . SER A 1 117 ? -14.436 -5.004 7.628 1.00 96.31 117 SER A CA 1
ATOM 905 C C . SER A 1 117 ? -14.294 -6.060 6.541 1.00 96.31 117 SER A C 1
ATOM 907 O O . SER A 1 117 ? -15.285 -6.610 6.067 1.00 96.31 117 SER A O 1
ATOM 909 N N . THR A 1 118 ? -13.046 -6.336 6.164 1.00 96.06 118 THR A N 1
ATOM 910 C CA . THR A 1 118 ? -12.688 -7.354 5.171 1.00 96.06 118 THR A CA 1
ATOM 911 C C . THR A 1 118 ? -11.568 -8.240 5.707 1.00 96.06 118 THR A C 1
ATOM 913 O O . THR A 1 118 ? -10.774 -7.817 6.555 1.00 96.06 118 THR A O 1
ATOM 916 N N . THR A 1 119 ? -11.516 -9.478 5.228 1.00 96.00 119 THR A N 1
ATOM 917 C CA . THR A 1 119 ? -10.532 -10.488 5.620 1.00 96.00 119 THR A CA 1
ATOM 918 C C . THR A 1 119 ? -10.053 -11.224 4.383 1.00 96.00 119 THR A C 1
ATOM 920 O O . THR A 1 119 ? -10.882 -11.669 3.594 1.00 96.00 119 THR A O 1
ATOM 923 N N . GLY A 1 120 ? -8.739 -11.352 4.200 1.00 95.12 120 GLY A N 1
ATOM 924 C CA . GLY A 1 120 ? -8.196 -11.982 3.000 1.00 95.12 120 GLY A CA 1
ATOM 925 C C . GLY A 1 120 ? -6.679 -12.092 2.963 1.00 95.12 120 GLY A C 1
ATOM 926 O O . GLY A 1 120 ? -5.997 -11.910 3.975 1.00 95.12 120 GLY A O 1
ATOM 927 N N . GLU A 1 121 ? -6.154 -12.393 1.776 1.00 93.62 121 GLU A N 1
ATOM 928 C CA . GLU A 1 121 ? -4.713 -12.466 1.531 1.00 93.62 121 GLU A CA 1
ATOM 929 C C . GLU A 1 121 ? -4.084 -11.068 1.525 1.00 93.62 121 GLU A C 1
ATOM 931 O O . GLU A 1 121 ? -4.625 -10.120 0.956 1.00 93.62 121 GLU A O 1
ATOM 936 N N . LEU A 1 122 ? -2.919 -10.948 2.164 1.00 93.88 122 LEU A N 1
ATOM 937 C CA . LEU A 1 122 ? -2.150 -9.711 2.211 1.00 93.88 122 LEU A CA 1
ATOM 938 C C . LEU A 1 122 ? -1.244 -9.610 0.984 1.00 93.88 122 LEU A C 1
ATOM 940 O O . LEU A 1 122 ? -0.348 -10.431 0.827 1.00 93.88 122 LEU A O 1
ATOM 944 N N . THR A 1 123 ? -1.378 -8.541 0.207 1.00 94.12 123 THR A N 1
ATOM 945 C CA . THR A 1 123 ? -0.324 -8.066 -0.701 1.00 94.12 123 THR A CA 1
ATOM 946 C C . THR A 1 123 ? 0.212 -6.748 -0.165 1.00 94.12 123 THR A C 1
ATOM 948 O O . THR A 1 123 ? -0.566 -5.824 0.059 1.00 94.12 123 THR A O 1
ATOM 951 N N . ALA A 1 124 ? 1.523 -6.647 0.057 1.00 93.38 124 ALA A N 1
ATOM 952 C CA . ALA A 1 124 ? 2.155 -5.442 0.589 1.00 93.38 124 ALA A CA 1
ATOM 953 C C . ALA A 1 124 ? 3.232 -4.917 -0.361 1.00 93.38 124 ALA A C 1
ATOM 955 O O . ALA A 1 124 ? 4.009 -5.684 -0.933 1.00 93.38 124 ALA A O 1
ATOM 956 N N . PHE A 1 125 ? 3.302 -3.598 -0.513 1.00 92.31 125 PHE A N 1
ATOM 957 C CA . PHE A 1 125 ? 4.160 -2.977 -1.505 1.00 92.31 125 PHE A CA 1
ATOM 958 C C . PHE A 1 125 ? 4.756 -1.653 -1.023 1.00 92.31 125 PHE A C 1
ATOM 960 O O . PHE A 1 125 ? 4.054 -0.683 -0.743 1.00 92.31 125 PHE A O 1
ATOM 967 N N . ASP A 1 126 ? 6.087 -1.584 -1.012 1.00 92.81 126 ASP A N 1
ATOM 968 C CA . ASP A 1 126 ? 6.850 -0.395 -0.638 1.00 92.81 126 ASP A CA 1
ATOM 969 C C . ASP A 1 126 ? 7.714 0.081 -1.818 1.00 92.81 126 ASP A C 1
ATOM 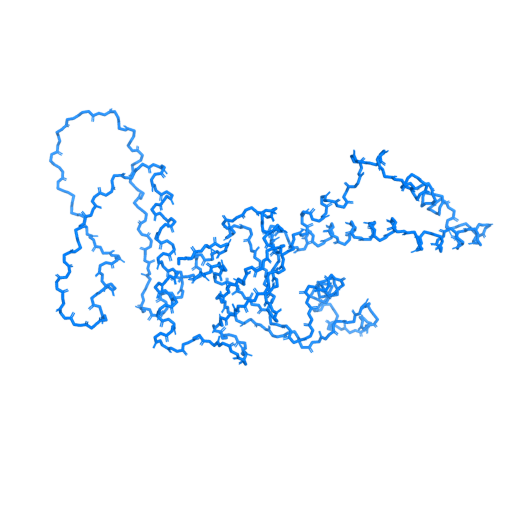971 O O . ASP A 1 126 ? 8.699 -0.554 -2.206 1.00 92.81 126 ASP A O 1
ATOM 975 N N . PHE A 1 127 ? 7.374 1.246 -2.379 1.00 92.00 127 PHE A N 1
ATOM 976 C CA . PHE A 1 127 ? 8.126 1.840 -3.485 1.00 92.00 127 PHE A CA 1
ATOM 977 C C . PHE A 1 127 ? 9.532 2.306 -3.099 1.00 92.00 127 PHE A C 1
ATOM 979 O O . PHE A 1 127 ? 10.413 2.342 -3.961 1.00 92.00 127 PHE A O 1
ATOM 986 N N . LYS A 1 128 ? 9.778 2.659 -1.832 1.00 92.31 128 LYS A N 1
ATOM 987 C CA . LYS A 1 128 ? 11.125 2.964 -1.342 1.00 92.31 128 LYS A CA 1
ATOM 988 C C . LYS A 1 128 ? 11.977 1.705 -1.364 1.00 92.31 128 LYS A C 1
ATOM 990 O O . LYS A 1 128 ? 13.065 1.744 -1.941 1.00 92.31 128 LYS A O 1
ATOM 995 N N . GLN A 1 129 ? 11.454 0.609 -0.821 1.00 91.56 129 GLN A N 1
ATOM 996 C CA . GLN A 1 129 ? 12.128 -0.686 -0.839 1.00 91.56 129 GLN A CA 1
ATOM 997 C C . GLN A 1 129 ? 12.362 -1.173 -2.273 1.00 91.56 129 GLN A C 1
ATOM 999 O O . GLN A 1 129 ? 13.466 -1.599 -2.599 1.00 91.56 129 GLN A O 1
ATOM 1004 N N . LEU A 1 130 ? 11.369 -1.048 -3.158 1.00 90.88 130 LEU A N 1
ATOM 1005 C CA . LEU A 1 130 ? 11.513 -1.441 -4.558 1.00 90.88 130 LEU A CA 1
ATOM 1006 C C . LEU A 1 130 ? 12.548 -0.589 -5.309 1.00 90.88 130 LEU A C 1
ATOM 1008 O O . LEU A 1 130 ? 13.342 -1.124 -6.083 1.00 90.88 130 LEU A O 1
ATOM 1012 N N . ALA A 1 131 ? 12.574 0.728 -5.087 1.00 91.69 131 ALA A N 1
ATOM 1013 C CA . ALA A 1 131 ? 13.563 1.615 -5.703 1.00 91.69 131 ALA A CA 1
ATOM 1014 C C . ALA A 1 131 ? 14.991 1.289 -5.243 1.00 91.69 131 ALA A C 1
ATOM 1016 O O . ALA A 1 131 ? 15.940 1.411 -6.016 1.00 91.69 131 ALA A O 1
ATOM 1017 N N . GLU A 1 132 ? 15.147 0.869 -3.989 1.00 89.94 132 GLU A N 1
ATOM 1018 C CA . GLU A 1 132 ? 16.432 0.449 -3.431 1.00 89.94 132 GLU A CA 1
ATOM 1019 C C . GLU A 1 132 ? 16.837 -0.934 -3.963 1.00 89.94 132 GLU A C 1
ATOM 1021 O O . GLU A 1 132 ? 17.955 -1.089 -4.446 1.00 89.94 132 GLU A O 1
ATOM 1026 N N . ALA A 1 133 ? 15.916 -1.900 -4.003 1.00 88.50 133 ALA A N 1
ATOM 1027 C CA . ALA A 1 133 ? 16.164 -3.249 -4.521 1.00 88.50 133 ALA A CA 1
ATOM 1028 C C . ALA A 1 133 ? 16.427 -3.291 -6.039 1.00 88.50 133 ALA A C 1
ATOM 1030 O O . ALA A 1 133 ? 17.158 -4.151 -6.524 1.00 88.50 133 ALA A O 1
ATOM 1031 N N . SER A 1 134 ? 15.853 -2.359 -6.802 1.00 88.44 134 SER A N 1
ATOM 1032 C CA . SER A 1 134 ? 16.088 -2.224 -8.247 1.00 88.44 134 SER A CA 1
ATOM 1033 C C . SER A 1 134 ? 17.354 -1.427 -8.586 1.00 88.44 134 SER A C 1
ATOM 1035 O O . SER A 1 134 ? 17.719 -1.305 -9.760 1.00 88.44 134 SER A O 1
ATOM 1037 N N . ASN A 1 135 ? 18.066 -0.890 -7.588 1.00 87.88 135 ASN A N 1
ATOM 1038 C CA . ASN A 1 135 ? 19.374 -0.292 -7.800 1.00 87.88 135 ASN A CA 1
ATOM 1039 C C . ASN A 1 135 ? 20.477 -1.357 -7.734 1.00 87.88 135 ASN A C 1
ATOM 1041 O O . ASN A 1 135 ? 20.925 -1.755 -6.670 1.00 87.88 135 ASN A O 1
ATOM 1045 N N . LEU A 1 136 ? 20.930 -1.798 -8.905 1.00 88.25 136 LEU A N 1
ATOM 1046 C CA . LEU A 1 136 ? 21.815 -2.958 -9.048 1.00 88.25 136 LEU A CA 1
ATOM 1047 C C . LEU A 1 136 ? 23.320 -2.632 -9.019 1.00 88.25 136 LEU A C 1
ATOM 1049 O O . LEU A 1 136 ? 24.136 -3.501 -9.313 1.00 88.25 136 LEU A O 1
ATOM 1053 N N . VAL A 1 137 ? 23.702 -1.385 -8.726 1.00 86.62 137 VAL A N 1
ATOM 1054 C CA . VAL A 1 137 ? 25.090 -0.901 -8.883 1.00 86.62 137 VAL A CA 1
ATOM 1055 C C . VAL A 1 137 ? 26.061 -1.699 -8.014 1.00 86.62 137 VAL A C 1
ATOM 1057 O O . VAL A 1 137 ? 27.136 -2.082 -8.465 1.00 86.62 137 VAL A O 1
ATOM 1060 N N . GLU A 1 138 ? 25.667 -1.987 -6.781 1.00 87.56 138 GLU A N 1
ATOM 1061 C CA . GLU A 1 138 ? 26.498 -2.637 -5.773 1.00 87.56 138 GLU A CA 1
ATOM 1062 C C . GLU A 1 138 ? 26.721 -4.130 -6.055 1.00 87.56 138 GLU A C 1
ATOM 1064 O O . GLU A 1 138 ? 27.715 -4.700 -5.609 1.00 87.56 138 GLU A O 1
ATOM 1069 N N . ILE A 1 139 ? 25.824 -4.763 -6.818 1.00 89.75 139 ILE A N 1
ATOM 1070 C CA . ILE A 1 139 ? 25.870 -6.199 -7.137 1.00 89.75 139 ILE A CA 1
ATOM 1071 C C . ILE A 1 139 ? 26.151 -6.480 -8.613 1.00 89.75 139 ILE A C 1
ATOM 1073 O O . ILE A 1 139 ? 26.157 -7.633 -9.023 1.00 89.75 139 ILE A O 1
ATOM 1077 N N . GLU A 1 140 ? 26.420 -5.449 -9.411 1.00 89.12 140 GLU A N 1
ATOM 1078 C CA . GLU A 1 140 ? 26.593 -5.517 -10.864 1.00 89.12 140 GLU A CA 1
ATOM 1079 C C . GLU A 1 140 ? 27.534 -6.640 -11.324 1.00 89.12 140 GLU A C 1
ATOM 1081 O O . GLU A 1 140 ? 27.198 -7.389 -12.238 1.00 89.12 140 GLU A O 1
ATOM 1086 N N . SER A 1 141 ? 28.676 -6.806 -10.649 1.00 89.69 141 SER A N 1
ATOM 1087 C CA . SER A 1 141 ? 29.666 -7.848 -10.971 1.00 89.69 141 SER A CA 1
ATOM 1088 C C . SER A 1 141 ? 29.139 -9.284 -10.836 1.00 89.69 141 SER A C 1
ATOM 1090 O O . SER A 1 141 ? 29.737 -10.218 -11.368 1.00 89.69 141 SER A O 1
ATOM 1092 N N . MET A 1 142 ? 28.023 -9.464 -10.130 1.00 92.31 142 MET A N 1
ATOM 1093 C CA . MET A 1 142 ? 27.357 -10.744 -9.914 1.00 92.31 142 MET A CA 1
ATOM 1094 C C . MET A 1 142 ? 26.204 -10.976 -10.897 1.00 92.31 142 MET A C 1
ATOM 1096 O O . MET A 1 142 ? 25.569 -12.024 -10.820 1.00 92.31 142 MET A O 1
ATOM 1100 N N . LEU A 1 143 ? 25.913 -10.028 -11.799 1.00 91.75 143 LEU A N 1
ATOM 1101 C CA . LEU A 1 143 ? 24.751 -10.057 -12.689 1.00 91.75 143 LEU A CA 1
ATOM 1102 C C . LEU A 1 143 ? 25.146 -10.431 -14.128 1.00 91.75 143 LEU A C 1
ATOM 1104 O O . LEU A 1 143 ? 25.660 -9.591 -14.876 1.00 91.75 143 LEU A O 1
ATOM 1108 N N . PRO A 1 144 ? 24.883 -11.674 -14.571 1.00 92.12 144 PRO A N 1
ATOM 1109 C CA . PRO A 1 144 ? 25.242 -12.114 -15.913 1.00 92.12 144 PRO A CA 1
ATOM 1110 C C . PRO A 1 144 ? 24.568 -11.268 -16.999 1.00 92.12 144 PRO A C 1
ATOM 1112 O O . PRO A 1 144 ? 23.361 -11.033 -16.976 1.00 92.12 144 PRO A O 1
ATOM 1115 N N . GLY A 1 145 ? 25.350 -10.817 -17.981 1.00 90.69 145 GLY A N 1
ATOM 1116 C CA . GLY A 1 145 ? 24.843 -10.067 -19.137 1.00 90.69 145 GLY A CA 1
ATOM 1117 C C . GLY A 1 145 ? 24.476 -8.601 -18.866 1.00 90.69 145 GLY A C 1
ATOM 1118 O O . GLY A 1 145 ? 24.226 -7.866 -19.821 1.00 90.69 145 GLY A O 1
ATOM 1119 N N . TYR A 1 146 ? 24.508 -8.131 -17.615 1.00 92.31 146 TYR A N 1
ATOM 1120 C CA . TYR A 1 146 ? 24.144 -6.747 -17.295 1.00 92.31 146 TYR A CA 1
ATOM 1121 C C . TYR A 1 146 ? 25.140 -5.724 -17.877 1.00 92.31 146 TYR A C 1
ATOM 1123 O O . TYR A 1 146 ? 24.747 -4.669 -18.382 1.00 92.31 146 TYR A O 1
ATOM 1131 N N . ASP A 1 147 ? 26.433 -6.056 -17.914 1.00 90.88 147 ASP A N 1
ATOM 1132 C CA . ASP A 1 147 ? 27.452 -5.214 -18.556 1.00 90.88 147 ASP A CA 1
ATOM 1133 C C . ASP A 1 147 ? 27.240 -5.053 -20.064 1.00 90.88 147 ASP A C 1
ATOM 1135 O O . ASP A 1 147 ? 27.413 -3.960 -20.620 1.00 90.88 147 ASP A O 1
ATOM 1139 N N . ASP A 1 148 ? 26.819 -6.128 -20.730 1.00 92.19 148 ASP A N 1
ATOM 1140 C CA . ASP A 1 148 ? 26.507 -6.121 -22.154 1.00 92.19 148 ASP A CA 1
ATOM 1141 C C . ASP A 1 148 ? 25.281 -5.248 -22.438 1.00 92.19 148 ASP A C 1
ATOM 1143 O O . ASP A 1 148 ? 25.326 -4.408 -23.345 1.00 92.19 148 ASP A O 1
ATOM 1147 N N . PHE A 1 149 ? 24.235 -5.369 -21.615 1.00 93.31 149 PHE A N 1
ATOM 1148 C CA . PHE A 1 149 ? 23.060 -4.500 -21.659 1.00 93.31 149 PHE A CA 1
ATOM 1149 C C . PHE A 1 149 ? 23.444 -3.019 -21.519 1.00 93.31 149 PHE A C 1
ATOM 1151 O O . PHE A 1 149 ? 23.111 -2.193 -22.379 1.00 93.31 149 PHE A O 1
ATOM 1158 N N . LYS A 1 150 ? 24.229 -2.660 -20.491 1.00 91.88 150 LYS A N 1
ATOM 1159 C CA . LYS A 1 150 ? 24.696 -1.277 -20.289 1.00 91.88 150 LYS A CA 1
ATOM 1160 C C . LYS A 1 150 ? 25.508 -0.762 -21.473 1.00 91.88 150 LYS A C 1
ATOM 1162 O O . LYS A 1 150 ? 25.326 0.386 -21.891 1.00 91.88 150 LYS A O 1
ATOM 1167 N N . ARG A 1 151 ? 26.392 -1.592 -22.034 1.00 92.75 151 ARG A N 1
ATOM 1168 C CA . ARG A 1 151 ? 27.211 -1.233 -23.199 1.00 92.75 151 ARG A CA 1
ATOM 1169 C C . ARG A 1 151 ? 26.341 -0.933 -24.418 1.00 92.75 151 ARG A C 1
ATOM 1171 O O . ARG A 1 151 ? 26.502 0.138 -25.007 1.00 92.75 151 ARG A O 1
ATOM 1178 N N . LYS A 1 152 ? 25.390 -1.816 -24.751 1.00 93.88 152 LYS A N 1
ATOM 1179 C CA . LYS A 1 152 ? 24.430 -1.605 -25.850 1.00 93.88 152 LYS A CA 1
ATOM 1180 C C . LYS A 1 152 ? 23.622 -0.323 -25.645 1.00 93.88 152 LYS A C 1
ATOM 1182 O O . LYS A 1 152 ? 23.491 0.488 -26.561 1.00 93.88 152 LYS A O 1
ATOM 1187 N N . ARG A 1 153 ? 23.155 -0.073 -24.420 1.00 91.56 153 ARG A N 1
ATOM 1188 C CA . ARG A 1 153 ? 22.389 1.132 -24.077 1.00 91.56 153 ARG A CA 1
ATOM 1189 C C . ARG A 1 153 ? 23.193 2.422 -24.240 1.00 91.56 153 ARG A C 1
ATOM 1191 O O . ARG A 1 153 ? 22.686 3.405 -24.784 1.00 91.56 153 ARG A O 1
ATOM 1198 N N . MET A 1 154 ? 24.448 2.435 -23.791 1.00 92.75 154 MET A N 1
ATOM 1199 C CA . MET A 1 154 ? 25.354 3.567 -24.010 1.00 92.75 154 MET A CA 1
ATOM 1200 C C . MET A 1 154 ? 25.632 3.801 -25.496 1.00 92.75 154 MET A C 1
ATOM 1202 O O . MET A 1 154 ? 25.742 4.951 -25.922 1.00 92.75 154 MET A O 1
ATOM 1206 N N . GLU A 1 155 ? 25.751 2.734 -26.284 1.00 93.94 155 GLU A N 1
ATOM 1207 C CA . GLU A 1 155 ? 25.965 2.828 -27.724 1.00 93.94 155 GLU A CA 1
ATOM 1208 C C . GLU A 1 155 ? 24.767 3.470 -28.432 1.00 93.94 155 GLU A C 1
ATOM 1210 O O . GLU A 1 155 ? 24.965 4.452 -29.149 1.00 93.94 155 GLU A O 1
ATOM 1215 N N . VAL A 1 156 ? 23.538 3.017 -28.151 1.00 92.81 156 VAL A N 1
ATOM 1216 C CA . VAL A 1 156 ? 22.303 3.632 -28.676 1.00 92.81 156 VAL A CA 1
ATOM 1217 C C . VAL A 1 156 ? 22.255 5.123 -28.345 1.00 92.81 156 VAL A C 1
ATOM 1219 O O . VAL A 1 156 ? 22.080 5.942 -29.244 1.00 92.81 156 VAL A O 1
ATOM 1222 N N . ARG A 1 157 ? 22.509 5.510 -27.086 1.00 90.75 157 ARG A N 1
ATOM 1223 C CA . ARG A 1 157 ? 22.517 6.927 -26.667 1.00 90.75 157 ARG A CA 1
ATOM 1224 C C . ARG A 1 157 ? 23.494 7.798 -27.467 1.00 90.75 157 ARG A C 1
ATOM 1226 O O . ARG A 1 157 ? 23.223 8.976 -27.663 1.00 90.75 157 ARG A O 1
ATOM 1233 N N . LYS A 1 158 ? 24.622 7.247 -27.930 1.00 91.44 158 LYS A N 1
ATOM 1234 C CA . LYS A 1 158 ? 25.633 7.989 -28.708 1.00 91.44 158 LYS A CA 1
ATOM 1235 C C . LYS A 1 158 ? 25.266 8.158 -30.183 1.00 91.44 158 LYS A C 1
ATOM 1237 O O . LYS A 1 158 ? 25.775 9.083 -30.823 1.00 91.44 158 LYS A O 1
ATOM 1242 N N . ILE A 1 159 ? 24.457 7.251 -30.735 1.00 91.31 159 ILE A N 1
ATOM 1243 C CA . ILE A 1 159 ? 24.217 7.155 -32.184 1.00 91.31 159 ILE A CA 1
ATOM 1244 C C . ILE A 1 159 ? 22.774 7.445 -32.608 1.00 91.31 159 ILE A C 1
ATOM 1246 O O . ILE A 1 159 ? 22.560 7.641 -33.800 1.00 91.31 159 ILE A O 1
ATOM 1250 N N . ARG A 1 160 ? 21.813 7.486 -31.673 1.00 84.38 160 ARG A N 1
ATOM 1251 C CA . ARG A 1 160 ? 20.369 7.584 -31.960 1.00 84.38 160 ARG A CA 1
ATOM 1252 C C . ARG A 1 160 ? 19.996 8.740 -32.885 1.00 84.38 160 ARG A C 1
ATOM 1254 O O . ARG A 1 160 ? 19.200 8.551 -33.793 1.00 84.38 160 ARG A O 1
ATOM 1261 N N . ASP A 1 161 ? 20.616 9.898 -32.691 1.00 84.94 161 ASP A N 1
ATOM 1262 C CA . ASP A 1 161 ? 20.257 11.129 -33.406 1.00 84.94 161 ASP A CA 1
ATOM 1263 C C . ASP A 1 161 ? 21.150 11.366 -34.644 1.00 84.94 161 ASP A C 1
ATOM 1265 O O . ASP A 1 161 ? 21.302 12.488 -35.121 1.00 84.94 161 ASP A O 1
ATOM 1269 N N . ARG A 1 162 ? 21.818 10.315 -35.144 1.00 88.81 162 ARG A N 1
ATOM 1270 C CA . ARG A 1 162 ? 22.724 10.383 -36.297 1.00 88.81 162 ARG A CA 1
ATOM 1271 C C . ARG A 1 162 ? 22.170 9.548 -37.447 1.00 88.81 162 ARG A C 1
ATOM 1273 O O . ARG A 1 162 ? 22.264 8.324 -37.403 1.00 88.81 162 ARG A O 1
ATOM 1280 N N . ASP A 1 163 ? 21.726 10.203 -38.520 1.00 85.94 163 ASP A N 1
ATOM 1281 C CA . ASP A 1 163 ? 21.108 9.557 -39.695 1.00 85.94 163 ASP A CA 1
ATOM 1282 C C . ASP A 1 163 ? 21.929 8.392 -40.263 1.00 85.94 163 ASP A C 1
ATOM 1284 O O . ASP A 1 163 ? 21.392 7.337 -40.593 1.00 85.94 163 ASP A O 1
ATOM 1288 N N . LYS A 1 164 ? 23.263 8.533 -40.283 1.00 91.38 164 LYS A N 1
ATOM 1289 C CA . LYS A 1 164 ? 24.200 7.487 -40.731 1.00 91.38 164 LYS A CA 1
ATOM 1290 C C . LYS A 1 164 ? 24.041 6.153 -39.979 1.00 91.38 164 LYS A C 1
ATOM 1292 O O . LYS A 1 164 ? 24.443 5.113 -40.494 1.00 91.38 164 LYS A O 1
ATOM 1297 N N . TYR A 1 165 ? 23.516 6.174 -38.758 1.00 90.38 165 TYR A N 1
ATOM 1298 C CA . TYR A 1 165 ? 23.412 5.014 -37.876 1.00 90.38 165 TYR A CA 1
ATOM 1299 C C . TYR A 1 165 ? 21.966 4.617 -37.566 1.00 90.38 165 TYR A C 1
ATOM 1301 O O . TYR A 1 165 ? 21.757 3.833 -36.642 1.00 90.38 165 TYR A O 1
ATOM 1309 N N . LEU A 1 166 ? 20.983 5.107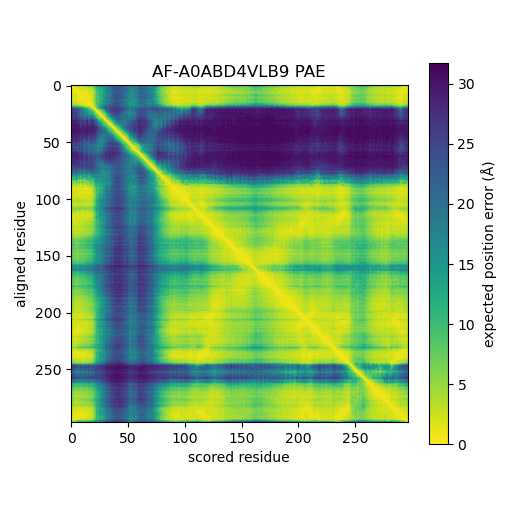 -38.328 1.00 88.75 166 LEU A N 1
ATOM 1310 C CA . LEU A 1 166 ? 19.564 4.880 -38.049 1.00 88.75 166 LEU A CA 1
ATOM 1311 C C . LEU A 1 166 ? 19.212 3.387 -37.929 1.00 88.75 166 LEU A C 1
ATOM 1313 O O . LEU A 1 166 ? 18.643 2.972 -36.920 1.00 88.75 166 LE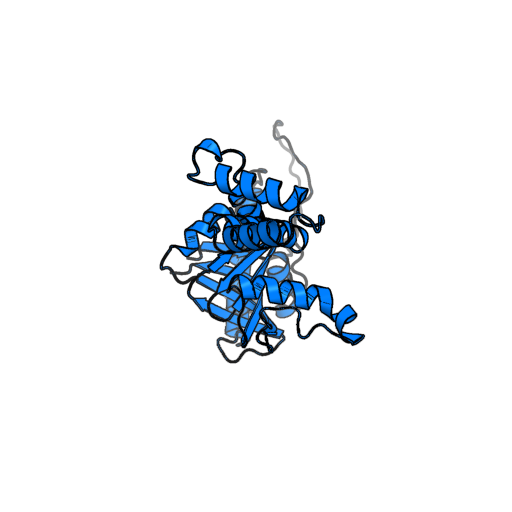U A O 1
ATOM 1317 N N . ASP A 1 167 ? 19.612 2.562 -38.899 1.00 91.62 167 ASP A N 1
ATOM 1318 C CA . ASP A 1 167 ? 19.299 1.122 -38.900 1.00 91.62 167 ASP A CA 1
ATOM 1319 C C . ASP A 1 167 ? 19.974 0.382 -37.743 1.00 91.62 167 ASP A C 1
ATOM 1321 O O . ASP A 1 167 ? 19.373 -0.470 -37.086 1.00 91.62 167 ASP A O 1
ATOM 1325 N N . LYS A 1 168 ? 21.225 0.751 -37.442 1.00 91.88 168 LYS A N 1
ATOM 1326 C CA . LYS A 1 168 ? 21.967 0.196 -36.307 1.00 91.88 168 LYS A CA 1
ATOM 1327 C C . LYS A 1 168 ? 21.317 0.585 -34.979 1.00 91.88 168 LYS A C 1
ATOM 1329 O O . LYS A 1 168 ? 21.211 -0.262 -34.097 1.00 91.88 168 LYS A O 1
ATOM 1334 N N . SER A 1 169 ? 20.879 1.839 -34.847 1.00 91.06 169 SER A N 1
ATOM 1335 C CA . SER A 1 169 ? 20.165 2.325 -33.667 1.00 91.06 169 SER A CA 1
ATOM 1336 C C . SER A 1 169 ? 18.868 1.551 -33.469 1.00 91.06 169 SER A C 1
ATOM 1338 O O . SER A 1 169 ? 18.651 1.041 -32.378 1.00 91.06 169 SER A O 1
ATOM 1340 N N . LYS A 1 170 ? 18.054 1.395 -34.523 1.00 91.31 170 LYS A N 1
ATOM 1341 C CA . LYS A 1 170 ? 16.801 0.626 -34.466 1.00 91.31 170 LYS A CA 1
ATOM 1342 C C . LYS A 1 170 ? 17.039 -0.821 -34.039 1.00 91.31 170 LYS A C 1
ATOM 1344 O O . LYS A 1 170 ? 16.379 -1.290 -33.122 1.00 91.31 170 LYS A O 1
ATOM 1349 N N . ARG A 1 171 ? 18.025 -1.504 -34.635 1.00 93.69 171 ARG A N 1
ATOM 1350 C CA . ARG A 1 171 ? 18.351 -2.893 -34.271 1.00 93.69 171 ARG A CA 1
ATOM 1351 C C . ARG A 1 171 ? 18.753 -3.024 -32.803 1.00 93.69 171 ARG A C 1
ATOM 1353 O O . ARG A 1 171 ? 18.210 -3.864 -32.099 1.00 93.69 171 ARG A O 1
ATOM 1360 N N . LEU A 1 172 ? 19.680 -2.185 -32.339 1.00 92.88 172 LEU A N 1
ATOM 1361 C CA . LEU A 1 172 ? 20.119 -2.201 -30.942 1.00 92.88 172 LEU A CA 1
ATOM 1362 C C . LEU A 1 172 ? 18.982 -1.847 -29.976 1.00 92.88 172 LEU A C 1
ATOM 1364 O O . LEU A 1 172 ? 18.952 -2.361 -28.866 1.00 92.88 172 LEU A O 1
ATOM 1368 N N . GLN A 1 173 ? 18.058 -0.981 -30.387 1.00 91.31 173 GLN A N 1
ATOM 1369 C CA . GLN A 1 173 ? 16.897 -0.613 -29.587 1.00 91.31 173 GLN A CA 1
ATOM 1370 C C . GLN A 1 173 ? 15.930 -1.793 -29.436 1.00 91.31 173 GLN A C 1
ATOM 1372 O O . GLN A 1 173 ? 15.562 -2.106 -28.312 1.00 91.31 173 GLN A O 1
ATOM 1377 N N . SER A 1 174 ? 15.639 -2.528 -30.514 1.00 92.81 174 SER A N 1
ATOM 1378 C CA . SER A 1 174 ? 14.855 -3.770 -30.434 1.00 92.81 174 SER A CA 1
ATOM 1379 C C . SER A 1 174 ? 15.555 -4.866 -29.620 1.00 92.81 174 SER A C 1
ATOM 1381 O O . SER A 1 174 ? 14.904 -5.583 -28.869 1.00 92.81 174 SER A O 1
ATOM 1383 N N . GLU A 1 175 ? 16.884 -4.989 -29.727 1.00 93.06 175 GLU A N 1
ATOM 1384 C CA . GLU A 1 175 ? 17.660 -5.908 -28.879 1.00 93.06 175 GLU A CA 1
ATOM 1385 C C . GLU A 1 175 ? 17.565 -5.536 -27.392 1.00 93.06 175 GLU A C 1
ATOM 1387 O O . GLU A 1 175 ? 17.497 -6.429 -26.557 1.00 93.06 175 GLU A O 1
ATOM 1392 N N . LEU A 1 176 ? 17.574 -4.239 -27.059 1.00 93.06 176 LEU A N 1
ATOM 1393 C CA . LEU A 1 176 ? 17.407 -3.758 -25.686 1.00 93.06 176 LEU A CA 1
ATOM 1394 C C . LEU A 1 176 ? 15.977 -3.966 -25.187 1.00 93.06 176 LEU A C 1
ATOM 1396 O O . LEU A 1 176 ? 15.804 -4.369 -24.049 1.00 93.06 176 LEU A O 1
ATOM 1400 N N . GLU A 1 177 ? 14.964 -3.711 -26.012 1.00 90.00 177 GLU A N 1
ATOM 1401 C CA . GLU A 1 177 ? 13.556 -3.910 -25.644 1.00 90.00 177 GLU A CA 1
ATOM 1402 C C . GLU A 1 177 ? 13.247 -5.375 -25.309 1.00 90.00 177 GLU A C 1
ATOM 1404 O O . GLU A 1 177 ? 12.459 -5.635 -24.403 1.00 90.00 177 GLU A O 1
ATOM 1409 N N . ALA A 1 178 ? 13.904 -6.318 -25.990 1.00 91.12 178 ALA A N 1
ATOM 1410 C CA . ALA A 1 178 ? 13.790 -7.752 -25.729 1.00 91.12 178 ALA A CA 1
ATOM 1411 C C . ALA A 1 178 ? 14.682 -8.261 -24.575 1.00 91.12 178 ALA A C 1
ATOM 1413 O O . ALA A 1 178 ? 14.562 -9.420 -24.179 1.00 91.12 178 ALA A O 1
ATOM 1414 N N . ASP A 1 179 ? 15.597 -7.439 -24.054 1.00 92.38 179 ASP A N 1
ATOM 1415 C CA . ASP A 1 179 ? 16.509 -7.814 -22.971 1.00 92.38 179 ASP A CA 1
ATOM 1416 C C . ASP A 1 179 ? 15.795 -7.723 -21.612 1.00 92.38 179 ASP A C 1
ATOM 1418 O O . ASP A 1 179 ? 15.210 -6.694 -21.274 1.00 92.38 179 ASP A O 1
ATOM 1422 N N . SER A 1 180 ? 15.878 -8.770 -20.785 1.00 89.62 180 SER A N 1
ATOM 1423 C CA . SER A 1 180 ? 15.261 -8.792 -19.449 1.00 89.62 180 SER A CA 1
ATOM 1424 C C . SER A 1 180 ? 15.744 -7.658 -18.537 1.00 89.62 180 SER A C 1
ATOM 1426 O O . SER A 1 180 ? 15.004 -7.202 -17.664 1.00 89.62 180 SER A O 1
ATOM 1428 N N . TRP A 1 181 ? 16.968 -7.157 -18.740 1.00 91.62 181 TRP A N 1
ATOM 1429 C CA . TRP A 1 181 ? 17.493 -6.019 -17.983 1.00 91.62 181 TRP A CA 1
ATOM 1430 C C . TRP A 1 181 ? 16.754 -4.710 -18.283 1.00 91.62 181 TRP A C 1
ATOM 1432 O O . TRP A 1 181 ? 16.759 -3.800 -17.451 1.00 91.62 181 TRP A O 1
ATOM 1442 N N . ASN A 1 182 ? 16.065 -4.614 -19.422 1.00 90.00 182 ASN A N 1
ATOM 1443 C CA . ASN A 1 182 ? 15.203 -3.479 -19.731 1.00 90.00 182 ASN A CA 1
ATOM 1444 C C . ASN A 1 182 ? 13.993 -3.412 -18.795 1.00 90.00 182 ASN A C 1
ATOM 1446 O O . ASN A 1 182 ? 13.655 -2.326 -18.324 1.00 90.00 182 ASN A O 1
ATOM 1450 N N . SER A 1 183 ? 13.399 -4.558 -18.445 1.00 85.31 183 SER A N 1
ATOM 1451 C CA . SER A 1 183 ? 12.321 -4.626 -17.451 1.00 85.31 183 SER A CA 1
ATOM 1452 C C . SER A 1 183 ? 12.796 -4.141 -16.080 1.00 85.31 183 SER A C 1
ATOM 1454 O O . SER A 1 183 ? 12.105 -3.353 -15.440 1.00 85.31 183 SER A O 1
ATOM 1456 N N . PHE A 1 184 ? 14.007 -4.522 -15.656 1.00 86.69 184 PHE A N 1
ATOM 1457 C CA . PHE A 1 184 ? 14.607 -4.025 -14.410 1.00 86.69 184 PHE A CA 1
ATOM 1458 C C . PHE A 1 184 ? 14.873 -2.516 -14.439 1.00 86.69 184 PHE A C 1
ATOM 1460 O O . PHE A 1 184 ? 14.640 -1.829 -13.445 1.00 86.69 184 PHE A O 1
ATOM 1467 N N . ASP A 1 185 ? 15.334 -1.969 -15.566 1.00 86.62 185 ASP A N 1
ATOM 1468 C CA . ASP A 1 185 ? 15.540 -0.525 -15.684 1.00 86.62 185 ASP A CA 1
ATOM 1469 C C . ASP A 1 185 ? 14.215 0.252 -15.686 1.00 86.62 185 ASP A C 1
ATOM 1471 O O . ASP A 1 185 ? 14.107 1.296 -15.038 1.00 86.62 185 ASP A O 1
ATOM 1475 N N . MET A 1 186 ? 13.186 -0.268 -16.360 1.00 85.62 186 MET A N 1
ATOM 1476 C CA . MET A 1 186 ? 11.835 0.292 -16.316 1.00 85.62 186 MET A CA 1
ATOM 1477 C C . MET A 1 186 ? 11.288 0.279 -14.885 1.00 85.62 186 MET A C 1
ATOM 1479 O O . MET A 1 186 ? 10.859 1.322 -14.388 1.00 85.62 186 MET A O 1
ATOM 1483 N N . LEU A 1 187 ? 11.415 -0.854 -14.191 1.00 87.44 187 LEU A N 1
ATOM 1484 C CA . LEU A 1 187 ? 11.047 -1.022 -12.787 1.00 87.44 187 LEU A CA 1
ATOM 1485 C C . LEU A 1 187 ? 11.772 -0.018 -11.882 1.00 87.44 187 LEU A C 1
ATOM 1487 O O . LEU A 1 187 ? 11.144 0.618 -11.034 1.00 87.44 187 LEU A O 1
ATOM 1491 N N . LYS A 1 188 ? 13.077 0.189 -12.091 1.00 90.12 188 LYS A N 1
ATOM 1492 C CA . LYS A 1 188 ? 13.879 1.177 -11.356 1.00 90.12 188 LYS A CA 1
ATOM 1493 C C . LYS A 1 188 ? 13.361 2.599 -11.554 1.00 90.12 188 LYS A C 1
ATOM 1495 O O . LYS A 1 188 ? 13.242 3.359 -10.591 1.00 90.12 188 LYS A O 1
ATOM 1500 N N . ASN A 1 189 ? 13.050 2.975 -12.792 1.00 89.25 189 ASN A N 1
ATOM 1501 C CA . ASN A 1 189 ? 12.552 4.314 -13.104 1.00 89.25 189 ASN A CA 1
ATOM 1502 C C . ASN A 1 189 ? 11.146 4.541 -12.525 1.00 89.25 189 ASN A C 1
ATOM 1504 O O . ASN A 1 189 ? 10.911 5.573 -11.893 1.00 89.25 189 ASN A O 1
ATOM 1508 N N . MET A 1 190 ? 10.241 3.569 -12.683 1.00 87.69 190 MET A N 1
ATOM 1509 C CA . MET A 1 190 ? 8.882 3.621 -12.134 1.00 87.69 190 MET A CA 1
ATOM 1510 C C . MET A 1 190 ? 8.899 3.680 -10.607 1.00 87.69 190 MET A C 1
ATOM 1512 O O . MET A 1 190 ? 8.292 4.572 -10.022 1.00 87.69 190 MET A O 1
ATOM 1516 N N . SER A 1 191 ? 9.655 2.799 -9.951 1.00 91.12 191 SER A N 1
ATOM 1517 C CA . SER A 1 191 ? 9.756 2.785 -8.487 1.00 91.12 191 SER A CA 1
ATOM 1518 C C . SER A 1 191 ? 10.379 4.064 -7.931 1.00 91.12 191 SER A C 1
ATOM 1520 O O . SER A 1 191 ? 9.861 4.630 -6.972 1.00 91.12 191 SER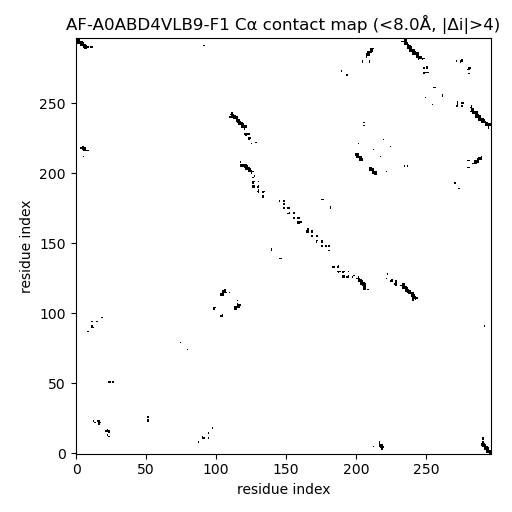 A O 1
ATOM 1522 N N . SER A 1 192 ? 11.422 4.600 -8.574 1.00 91.88 192 SER A N 1
ATOM 1523 C CA . SER A 1 192 ? 12.024 5.883 -8.190 1.00 91.88 192 SER A CA 1
ATOM 1524 C C . SER A 1 192 ? 11.055 7.059 -8.325 1.00 91.88 192 SER A C 1
ATOM 1526 O O . SER A 1 192 ? 11.141 8.020 -7.558 1.00 91.88 192 SER A O 1
ATOM 1528 N N . TYR A 1 193 ? 10.158 7.018 -9.311 1.00 90.25 193 TYR A N 1
ATOM 1529 C CA . TYR A 1 193 ? 9.120 8.027 -9.488 1.00 90.25 193 TYR A CA 1
ATOM 1530 C C . TYR A 1 193 ? 8.021 7.884 -8.430 1.00 90.25 193 TYR A C 1
ATOM 1532 O O . TYR A 1 193 ? 7.706 8.851 -7.739 1.00 90.25 193 TYR A O 1
ATOM 1540 N N . MET A 1 194 ? 7.513 6.669 -8.224 1.00 90.56 194 MET A N 1
ATOM 1541 C CA . MET A 1 194 ? 6.466 6.385 -7.242 1.00 90.56 194 MET A CA 1
ATOM 1542 C C . MET A 1 194 ? 6.925 6.637 -5.802 1.00 90.56 194 MET A C 1
ATOM 1544 O O . MET A 1 194 ? 6.173 7.219 -5.029 1.00 90.56 194 MET A O 1
ATOM 1548 N N . LYS A 1 195 ? 8.192 6.352 -5.468 1.00 92.56 195 LYS A N 1
ATOM 1549 C CA . LYS A 1 195 ? 8.819 6.738 -4.190 1.00 92.56 195 LYS A CA 1
ATOM 1550 C C . LYS A 1 195 ? 8.696 8.242 -3.908 1.00 92.56 195 LYS A C 1
ATOM 1552 O O . LYS A 1 195 ? 8.607 8.640 -2.753 1.00 92.56 195 LYS A O 1
ATOM 1557 N N . LYS A 1 196 ? 8.719 9.088 -4.947 1.00 91.88 196 LYS A N 1
ATOM 1558 C CA . LYS A 1 196 ? 8.565 10.547 -4.806 1.00 91.88 196 LYS A CA 1
ATOM 1559 C C . LYS A 1 196 ? 7.105 10.974 -4.681 1.00 91.88 196 LYS A C 1
ATOM 1561 O O . LYS A 1 196 ? 6.846 11.969 -4.017 1.00 91.88 196 LYS A O 1
ATOM 1566 N N . LEU A 1 197 ? 6.185 10.272 -5.345 1.00 89.44 197 LEU A N 1
ATOM 1567 C CA . LEU A 1 197 ? 4.753 10.580 -5.291 1.00 89.44 197 LEU A CA 1
ATOM 1568 C C . LEU A 1 197 ? 4.088 10.100 -4.000 1.00 89.44 197 LEU A C 1
ATOM 1570 O O . LEU A 1 197 ? 3.182 10.761 -3.505 1.00 89.44 197 LEU A O 1
ATOM 1574 N N . LEU A 1 198 ? 4.549 8.972 -3.465 1.00 90.06 198 LEU A N 1
ATOM 1575 C CA . LEU A 1 198 ? 4.013 8.317 -2.275 1.00 90.06 198 LEU A CA 1
ATOM 1576 C C . LEU A 1 198 ? 5.109 8.182 -1.197 1.00 90.06 198 LEU A C 1
ATOM 1578 O O . LEU A 1 198 ? 5.470 7.067 -0.809 1.00 90.06 198 LEU A O 1
ATOM 1582 N N . PRO A 1 199 ? 5.705 9.301 -0.738 1.00 90.81 199 PRO A N 1
ATOM 1583 C CA . PRO A 1 199 ? 6.782 9.257 0.241 1.00 90.81 199 PRO A CA 1
ATOM 1584 C C . PRO A 1 199 ? 6.264 8.767 1.594 1.00 90.81 199 PRO A C 1
ATOM 1586 O O . PRO A 1 199 ? 5.162 9.117 2.001 1.00 90.81 199 PRO A O 1
ATOM 1589 N N . GLU A 1 200 ? 7.090 8.005 2.310 1.00 91.94 200 GLU A N 1
ATOM 1590 C CA . GLU A 1 200 ? 6.790 7.517 3.665 1.00 91.94 200 GLU A CA 1
ATOM 1591 C C . GLU A 1 200 ? 5.447 6.769 3.785 1.00 91.94 200 GLU A C 1
ATOM 1593 O O . GLU A 1 200 ? 4.752 6.837 4.803 1.00 91.94 200 GLU A O 1
ATOM 1598 N N . THR A 1 201 ? 5.090 6.025 2.736 1.00 93.12 201 THR A N 1
ATOM 1599 C CA . THR A 1 201 ? 3.908 5.160 2.717 1.00 93.12 201 THR A CA 1
ATOM 1600 C C . THR A 1 201 ? 4.267 3.739 2.308 1.00 93.12 201 THR A C 1
ATOM 1602 O O . THR A 1 201 ? 5.215 3.506 1.558 1.00 93.12 201 THR A O 1
ATOM 1605 N N . ASN A 1 202 ? 3.481 2.796 2.808 1.00 94.31 202 ASN A N 1
ATOM 1606 C CA . ASN A 1 202 ? 3.375 1.440 2.299 1.00 94.31 202 ASN A CA 1
ATOM 1607 C C . ASN A 1 202 ? 1.997 1.287 1.645 1.00 94.31 202 ASN A C 1
ATOM 1609 O O . ASN A 1 202 ? 1.061 2.005 2.000 1.00 94.31 202 ASN A O 1
ATOM 1613 N N . LEU A 1 203 ? 1.860 0.376 0.696 1.00 95.25 203 LEU A N 1
ATOM 1614 C CA . LEU A 1 203 ? 0.592 0.069 0.051 1.00 95.25 203 LEU A CA 1
ATOM 1615 C C . LEU A 1 203 ? 0.190 -1.349 0.397 1.00 95.25 203 LEU A C 1
ATOM 1617 O O .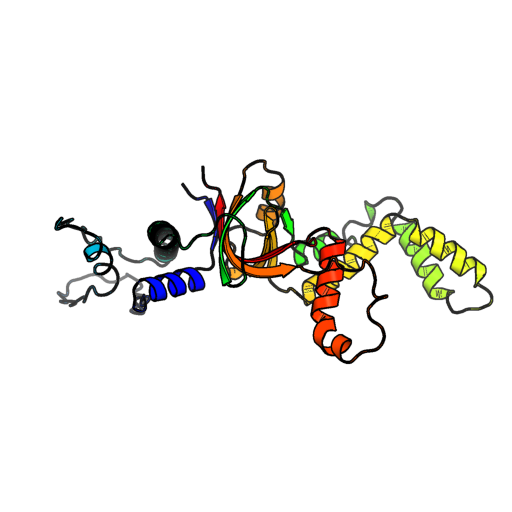 LEU A 1 203 ? 1.028 -2.247 0.401 1.00 95.25 203 LEU A O 1
ATOM 1621 N N . VAL A 1 204 ? -1.090 -1.550 0.672 1.00 95.50 204 VAL A N 1
ATOM 1622 C CA . VAL A 1 204 ? -1.624 -2.870 0.986 1.00 95.50 204 VAL A CA 1
ATOM 1623 C C . VAL A 1 204 ? -2.871 -3.126 0.160 1.00 95.50 204 VAL A C 1
ATOM 1625 O O . VAL A 1 204 ? -3.738 -2.259 0.070 1.00 95.50 204 VAL A O 1
ATOM 1628 N N . LYS A 1 205 ? -2.957 -4.328 -0.409 1.00 95.25 205 LYS A N 1
ATOM 1629 C CA . LYS A 1 205 ? -4.183 -4.889 -0.971 1.00 95.25 205 LYS A CA 1
ATOM 1630 C C . LYS A 1 205 ? -4.619 -6.091 -0.134 1.00 95.25 205 LYS A C 1
ATOM 1632 O O . LYS A 1 205 ? -3.789 -6.937 0.202 1.00 95.25 205 LYS A O 1
ATOM 1637 N N . ILE A 1 206 ? -5.898 -6.116 0.238 1.00 95.31 206 ILE A N 1
ATOM 1638 C CA . ILE A 1 206 ? -6.561 -7.218 0.951 1.00 95.31 206 ILE A CA 1
ATOM 1639 C C . ILE A 1 206 ? -7.867 -7.491 0.206 1.00 95.31 206 ILE A C 1
ATOM 1641 O O . ILE A 1 206 ? -8.780 -6.666 0.248 1.00 95.31 206 ILE A O 1
ATOM 1645 N N . ASN A 1 207 ? -7.948 -8.621 -0.498 1.00 91.00 207 ASN A N 1
ATOM 1646 C CA . ASN A 1 207 ? -9.018 -8.908 -1.466 1.00 91.00 207 ASN A CA 1
ATOM 1647 C C . ASN A 1 207 ? -9.201 -7.765 -2.483 1.00 91.00 207 ASN A C 1
ATOM 1649 O O . ASN A 1 207 ? -8.254 -7.381 -3.161 1.00 91.00 207 ASN A O 1
ATOM 1653 N N . ASP A 1 208 ? -10.412 -7.224 -2.568 1.00 92.38 208 ASP A N 1
ATOM 1654 C CA . ASP A 1 208 ? -10.855 -6.118 -3.410 1.00 92.38 208 ASP A CA 1
ATOM 1655 C C . ASP A 1 208 ? -10.631 -4.748 -2.754 1.00 92.38 208 ASP A C 1
ATOM 1657 O O . ASP A 1 208 ? -11.143 -3.742 -3.225 1.00 92.38 208 ASP A O 1
ATOM 1661 N N . THR A 1 209 ? -9.880 -4.665 -1.654 1.00 95.56 209 THR A N 1
ATOM 1662 C CA . THR A 1 209 ? -9.588 -3.389 -0.990 1.00 95.56 209 THR A CA 1
ATOM 1663 C C . THR A 1 209 ? -8.133 -2.991 -1.165 1.00 95.56 209 THR A C 1
ATOM 1665 O O . THR A 1 209 ? -7.226 -3.801 -0.982 1.00 95.56 209 THR A O 1
ATOM 1668 N N . PHE A 1 210 ? -7.905 -1.719 -1.478 1.00 95.50 210 PHE A N 1
ATOM 1669 C CA . PHE A 1 210 ? -6.589 -1.110 -1.614 1.00 95.50 210 PHE A CA 1
ATOM 1670 C C . PHE A 1 210 ? -6.438 0.039 -0.616 1.00 95.50 210 PHE A C 1
ATOM 1672 O O . PHE A 1 210 ? -7.314 0.897 -0.486 1.00 95.50 210 PHE A O 1
ATOM 1679 N N . SER A 1 211 ? -5.305 0.090 0.077 1.00 96.38 211 SER A N 1
ATOM 1680 C CA . SER A 1 211 ? -5.040 1.076 1.119 1.00 96.38 211 SER A CA 1
ATOM 1681 C C . SER A 1 211 ? -3.639 1.664 1.011 1.00 96.38 211 SER A C 1
ATOM 1683 O O . SER A 1 211 ? -2.652 0.962 0.791 1.00 96.38 211 SER A O 1
ATOM 1685 N N . ILE A 1 212 ? -3.555 2.974 1.251 1.00 95.25 212 ILE A N 1
ATOM 1686 C CA . ILE A 1 212 ? -2.298 3.700 1.451 1.00 95.25 212 ILE A CA 1
ATOM 1687 C C . ILE A 1 212 ? -2.063 3.812 2.958 1.00 95.25 212 ILE A C 1
ATOM 1689 O O . ILE A 1 212 ? -2.890 4.375 3.676 1.00 95.25 212 ILE A O 1
ATOM 1693 N N . LEU A 1 213 ? -0.946 3.274 3.439 1.00 95.75 213 LEU A N 1
ATOM 1694 C CA . LEU A 1 213 ? -0.595 3.187 4.854 1.00 95.75 213 LEU A CA 1
ATOM 1695 C C . LEU A 1 213 ? 0.580 4.127 5.140 1.00 95.75 213 LEU A C 1
ATOM 1697 O O . LEU A 1 213 ? 1.712 3.817 4.758 1.00 95.75 213 LEU A O 1
ATOM 1701 N N . PRO A 1 214 ? 0.371 5.257 5.832 1.00 95.31 214 PRO A N 1
ATOM 1702 C CA . PRO A 1 214 ? 1.477 6.041 6.366 1.00 95.31 214 PRO A CA 1
ATOM 1703 C C . PRO A 1 214 ? 2.348 5.180 7.286 1.00 95.31 214 PRO A C 1
ATOM 1705 O O . PRO A 1 214 ? 1.837 4.512 8.188 1.00 95.31 214 PRO A O 1
ATOM 1708 N N . ILE A 1 215 ? 3.667 5.212 7.079 1.00 92.69 215 ILE A N 1
ATOM 1709 C CA . ILE A 1 215 ? 4.605 4.366 7.837 1.00 92.69 215 ILE A CA 1
ATOM 1710 C C . ILE A 1 215 ? 4.561 4.684 9.341 1.00 92.69 215 ILE A C 1
ATOM 1712 O O . ILE A 1 215 ? 4.803 3.798 10.154 1.00 92.69 215 ILE A O 1
ATOM 1716 N N . GLU A 1 216 ? 4.183 5.908 9.733 1.00 93.62 216 GLU A N 1
ATOM 1717 C CA . GLU A 1 216 ? 4.055 6.308 11.145 1.00 93.62 216 GLU A CA 1
ATOM 1718 C C . GLU A 1 216 ? 3.034 5.486 11.951 1.00 93.62 216 GLU A C 1
ATOM 1720 O O . GLU A 1 216 ? 3.120 5.453 13.177 1.00 93.62 216 GLU A O 1
ATOM 1725 N N . PHE A 1 217 ? 2.095 4.813 11.280 1.00 95.19 217 PHE A N 1
ATOM 1726 C CA . PHE A 1 217 ? 1.072 3.970 11.909 1.00 95.19 217 PHE A CA 1
ATOM 1727 C C . PHE A 1 217 ? 1.354 2.468 11.775 1.00 95.19 217 PHE A C 1
ATOM 1729 O O . PHE A 1 217 ? 0.605 1.651 12.319 1.00 95.19 217 PHE A O 1
ATOM 1736 N N . LEU A 1 218 ? 2.416 2.084 11.059 1.00 94.75 218 LEU A N 1
ATOM 1737 C CA . LEU A 1 218 ? 2.856 0.694 10.993 1.00 94.75 218 LEU A CA 1
ATOM 1738 C C . LEU A 1 218 ? 3.511 0.290 12.313 1.00 94.75 218 LEU A C 1
ATOM 1740 O O . LEU A 1 218 ? 4.363 0.990 12.857 1.00 94.75 218 LEU A O 1
ATOM 1744 N N . ARG A 1 219 ? 3.138 -0.890 12.806 1.00 93.38 219 ARG A N 1
ATOM 1745 C CA . ARG A 1 219 ? 3.709 -1.495 14.019 1.00 93.38 219 ARG A CA 1
ATOM 1746 C C . ARG A 1 219 ? 4.746 -2.574 13.730 1.00 93.38 219 ARG A C 1
ATOM 1748 O O . ARG A 1 219 ? 5.346 -3.127 14.648 1.00 93.38 219 ARG A O 1
ATOM 1755 N N . VAL A 1 220 ? 4.979 -2.842 12.451 1.00 92.88 220 VAL A N 1
ATOM 1756 C CA . VAL A 1 220 ? 6.005 -3.751 11.942 1.00 92.88 220 VAL A CA 1
ATOM 1757 C C . VAL A 1 220 ? 6.908 -3.013 10.963 1.00 92.88 220 VAL A C 1
ATOM 1759 O O . VAL A 1 220 ? 6.529 -1.998 10.381 1.00 92.88 220 VAL A O 1
ATOM 1762 N N . GLN A 1 221 ? 8.115 -3.529 10.756 1.00 90.94 221 GLN A N 1
ATOM 1763 C CA . GLN A 1 221 ? 9.022 -2.974 9.752 1.00 90.94 221 GLN A CA 1
ATOM 1764 C C . GLN A 1 221 ? 8.533 -3.306 8.332 1.00 90.94 221 GLN A C 1
ATOM 1766 O O . GLN A 1 221 ? 8.031 -4.403 8.094 1.00 90.94 221 GLN A O 1
ATOM 1771 N N . ASN A 1 222 ? 8.764 -2.418 7.359 1.00 87.62 222 ASN A N 1
ATOM 1772 C CA . ASN A 1 222 ? 8.338 -2.622 5.961 1.00 87.62 222 ASN A CA 1
ATOM 1773 C C . ASN A 1 222 ? 8.858 -3.934 5.350 1.00 87.62 222 ASN A C 1
ATOM 1775 O O . ASN A 1 222 ? 8.129 -4.639 4.653 1.00 87.62 222 ASN A O 1
ATOM 1779 N N . VAL A 1 223 ? 10.106 -4.299 5.662 1.00 88.19 223 VAL A N 1
ATOM 1780 C CA . VAL A 1 223 ? 10.697 -5.567 5.214 1.00 88.19 223 VAL A CA 1
ATOM 1781 C C . VAL A 1 223 ? 9.944 -6.753 5.814 1.00 88.19 223 VAL A C 1
ATOM 1783 O O . VAL A 1 223 ? 9.649 -7.707 5.104 1.00 88.19 223 VAL A O 1
ATOM 1786 N N . GLN A 1 224 ? 9.586 -6.684 7.099 1.00 91.00 224 GLN A N 1
ATOM 1787 C CA . GLN A 1 224 ? 8.807 -7.728 7.761 1.00 91.00 224 GLN A CA 1
ATOM 1788 C C . GLN A 1 224 ? 7.420 -7.864 7.121 1.00 91.00 224 GLN A C 1
ATOM 1790 O O . GLN A 1 224 ? 7.018 -8.980 6.806 1.00 91.00 224 GLN A O 1
ATOM 1795 N N . LEU A 1 225 ? 6.736 -6.747 6.848 1.00 91.62 225 LEU A N 1
ATOM 1796 C CA . LEU A 1 225 ? 5.447 -6.739 6.150 1.00 91.62 225 LEU A CA 1
ATOM 1797 C C . LEU A 1 225 ? 5.543 -7.404 4.763 1.00 91.62 225 LEU A C 1
ATOM 1799 O O . LEU A 1 225 ? 4.702 -8.226 4.408 1.00 91.62 225 LEU A O 1
ATOM 1803 N N . SER A 1 226 ? 6.625 -7.136 4.025 1.00 88.56 226 SER A N 1
ATOM 1804 C CA . SER A 1 226 ? 6.902 -7.764 2.722 1.00 88.56 226 SER A CA 1
ATOM 1805 C C . SER A 1 226 ? 7.153 -9.272 2.800 1.00 88.56 226 SER A C 1
ATOM 1807 O O . SER A 1 226 ? 7.018 -9.963 1.795 1.00 88.56 226 SER A O 1
ATOM 1809 N N . PHE A 1 227 ? 7.547 -9.805 3.959 1.00 90.62 227 PHE A N 1
ATOM 1810 C CA . PHE A 1 227 ? 7.647 -11.250 4.176 1.00 90.62 227 PHE A CA 1
ATOM 1811 C C . PHE A 1 227 ? 6.335 -11.855 4.686 1.00 90.62 227 PHE A C 1
ATOM 1813 O O . PHE A 1 227 ? 6.078 -13.029 4.428 1.00 90.62 227 PHE A O 1
ATOM 1820 N N . MET A 1 228 ? 5.484 -11.077 5.366 1.00 91.69 228 MET A N 1
ATOM 1821 C CA . MET A 1 228 ? 4.182 -11.544 5.860 1.00 91.69 228 MET A CA 1
ATOM 1822 C C . MET A 1 228 ? 3.243 -11.977 4.728 1.00 91.69 228 MET A C 1
ATOM 1824 O O . MET A 1 228 ? 2.514 -12.948 4.909 1.00 91.69 228 MET A O 1
ATOM 1828 N N . GLN A 1 229 ? 3.316 -11.341 3.554 1.00 89.56 229 GLN A N 1
ATOM 1829 C CA . GLN A 1 229 ? 2.542 -11.742 2.364 1.00 89.56 229 GLN A CA 1
ATOM 1830 C C . GLN A 1 229 ? 2.875 -13.152 1.836 1.00 89.56 229 GLN A C 1
ATOM 1832 O O . GLN A 1 229 ? 2.110 -13.716 1.068 1.00 89.56 229 GLN A O 1
ATOM 1837 N N . LEU A 1 230 ? 4.010 -13.748 2.232 1.00 90.06 230 LEU A N 1
ATOM 1838 C CA . LEU A 1 230 ? 4.333 -15.144 1.892 1.00 90.06 230 LEU A CA 1
ATOM 1839 C C . LEU A 1 230 ? 3.617 -16.151 2.810 1.00 90.06 230 LEU A C 1
ATOM 1841 O O . LEU A 1 230 ? 3.693 -17.364 2.595 1.00 90.06 230 LEU A O 1
ATOM 1845 N N . GLY A 1 231 ? 2.987 -15.663 3.879 1.00 87.50 231 GLY A N 1
ATOM 1846 C CA . GLY A 1 231 ? 2.191 -16.460 4.797 1.00 87.50 231 GLY A CA 1
ATOM 1847 C C . GLY A 1 231 ? 0.829 -16.833 4.212 1.00 87.50 231 GLY A C 1
ATOM 1848 O O . GLY A 1 231 ? 0.360 -16.247 3.249 1.00 87.50 231 GLY A O 1
ATOM 1849 N N . LYS A 1 232 ? 0.175 -17.818 4.836 1.00 85.88 232 LYS A N 1
ATOM 1850 C CA . LYS A 1 232 ? -1.190 -18.258 4.484 1.00 85.88 232 LYS A CA 1
ATOM 1851 C C . LYS A 1 232 ? -2.264 -17.751 5.449 1.00 85.88 232 LYS A C 1
ATOM 1853 O O . LYS A 1 232 ? -3.407 -18.179 5.364 1.00 85.88 232 LYS A O 1
ATOM 1858 N N . ARG A 1 233 ? -1.874 -16.951 6.445 1.00 91.44 233 ARG A N 1
ATOM 1859 C CA . ARG A 1 233 ? -2.810 -16.409 7.436 1.00 91.44 233 ARG A CA 1
ATOM 1860 C C . ARG A 1 233 ? -3.610 -15.309 6.761 1.00 91.44 233 ARG A C 1
ATOM 1862 O O . ARG A 1 233 ? -3.013 -14.418 6.162 1.00 91.44 233 ARG A O 1
ATOM 1869 N N . GLU A 1 234 ? -4.926 -15.368 6.886 1.00 93.81 234 GLU A N 1
ATOM 1870 C CA . GLU A 1 234 ? -5.775 -14.268 6.452 1.00 93.81 234 GLU A CA 1
ATOM 1871 C C . GLU A 1 234 ? -5.597 -13.089 7.405 1.00 93.81 234 GLU A C 1
ATOM 1873 O O . GLU A 1 234 ? -5.548 -13.251 8.627 1.00 93.81 234 GLU A O 1
ATOM 1878 N N . ILE A 1 235 ? -5.472 -11.898 6.835 1.00 96.19 235 ILE A N 1
ATOM 1879 C CA . ILE A 1 235 ? -5.363 -10.656 7.585 1.00 96.19 235 ILE A CA 1
ATOM 1880 C C . ILE A 1 235 ? -6.708 -9.941 7.558 1.00 96.19 235 ILE A C 1
ATOM 1882 O O . ILE A 1 235 ? -7.417 -9.969 6.552 1.00 96.19 235 ILE A O 1
ATOM 1886 N N . LYS A 1 236 ? -7.063 -9.284 8.660 1.00 96.88 236 LYS A N 1
ATOM 1887 C CA . LYS A 1 236 ? -8.301 -8.520 8.785 1.00 96.88 236 LYS A CA 1
ATOM 1888 C C . LYS A 1 236 ? -8.013 -7.028 8.742 1.00 96.88 236 LYS A C 1
ATOM 1890 O O . LYS A 1 236 ? -7.073 -6.542 9.372 1.00 96.88 236 LYS A O 1
ATOM 1895 N N . MET A 1 237 ? -8.860 -6.302 8.025 1.00 97.69 237 MET A N 1
ATOM 1896 C CA . MET A 1 237 ? -8.877 -4.848 7.984 1.00 97.69 237 MET A CA 1
ATOM 1897 C C . MET A 1 237 ? -10.191 -4.333 8.572 1.00 97.69 237 MET A C 1
ATOM 1899 O O . MET A 1 237 ? -11.266 -4.869 8.297 1.00 97.69 237 MET A O 1
ATOM 1903 N N . LEU A 1 238 ? -10.093 -3.266 9.361 1.00 97.94 238 LEU A N 1
ATOM 1904 C CA . LEU A 1 238 ? -11.185 -2.338 9.636 1.00 97.94 238 LEU A CA 1
ATOM 1905 C C . LEU A 1 238 ? -10.821 -1.003 8.985 1.00 97.94 238 LEU A C 1
ATOM 1907 O O . LEU A 1 238 ? -9.721 -0.490 9.216 1.00 97.94 238 LEU A O 1
ATOM 1911 N N . GLY A 1 239 ? -11.721 -0.418 8.204 1.00 97.88 239 GLY A N 1
ATOM 1912 C CA . GLY A 1 239 ? -11.434 0.821 7.486 1.00 97.88 239 GLY A CA 1
ATOM 1913 C C . GLY A 1 239 ? -12.682 1.565 7.043 1.00 97.88 239 GLY A C 1
ATOM 1914 O O . GLY A 1 239 ? -13.799 1.122 7.284 1.00 97.88 239 GLY A O 1
ATOM 1915 N N . ILE A 1 240 ? -12.476 2.720 6.416 1.00 97.75 240 ILE A N 1
ATOM 1916 C CA . ILE A 1 240 ? -13.544 3.530 5.824 1.00 97.75 240 ILE A CA 1
ATOM 1917 C C . ILE A 1 240 ? -13.410 3.449 4.305 1.00 97.75 240 ILE A C 1
ATOM 1919 O O . ILE A 1 240 ? -12.382 3.872 3.759 1.00 97.75 240 ILE A O 1
ATOM 1923 N N . CYS A 1 241 ? -14.430 2.917 3.628 1.00 97.19 241 CYS A N 1
ATOM 1924 C CA . CYS A 1 241 ? -14.499 2.927 2.171 1.00 97.19 241 CYS A CA 1
ATOM 1925 C C . CYS A 1 241 ? -14.537 4.385 1.701 1.00 97.19 241 CYS A C 1
ATOM 1927 O O . CYS A 1 241 ? -15.410 5.152 2.097 1.00 97.19 241 CYS A O 1
ATOM 1929 N N . SER A 1 242 ? -13.537 4.808 0.936 1.00 94.75 242 SER A N 1
ATOM 1930 C CA . SER A 1 242 ? -13.404 6.200 0.492 1.00 94.75 242 SER A CA 1
ATOM 1931 C C . SER A 1 242 ? -13.960 6.405 -0.910 1.00 94.75 242 SER A C 1
ATOM 1933 O O . SER A 1 242 ? -14.556 7.445 -1.171 1.00 94.75 242 SER A O 1
ATOM 1935 N N . SER A 1 243 ? -13.720 5.444 -1.802 1.00 91.62 243 SER A N 1
ATOM 1936 C CA . SER A 1 243 ? -14.206 5.453 -3.183 1.00 91.62 243 SER A CA 1
ATOM 1937 C C . SER A 1 243 ? -14.046 4.076 -3.819 1.00 91.62 243 SER A C 1
ATOM 1939 O O . SER A 1 243 ? -13.148 3.325 -3.431 1.00 91.62 243 SER A O 1
ATOM 1941 N N . THR A 1 244 ? -14.801 3.796 -4.876 1.00 89.25 244 THR A N 1
ATOM 1942 C CA . THR A 1 244 ? -14.603 2.615 -5.735 1.00 89.25 244 THR A CA 1
ATOM 1943 C C . THR A 1 244 ? -13.837 2.983 -7.008 1.00 89.25 244 THR A C 1
ATOM 1945 O O . THR A 1 244 ? -13.991 4.076 -7.554 1.00 89.25 244 THR A O 1
ATOM 1948 N N . ILE A 1 245 ? -12.964 2.092 -7.479 1.00 85.06 245 ILE A N 1
ATOM 1949 C CA . ILE A 1 245 ? -12.208 2.273 -8.721 1.00 85.06 245 ILE A CA 1
ATOM 1950 C C . ILE A 1 245 ? -13.107 1.886 -9.904 1.00 85.06 245 ILE A C 1
ATOM 1952 O O . ILE A 1 245 ? -13.184 0.726 -10.308 1.00 85.06 245 ILE A O 1
ATOM 1956 N N . ASP A 1 246 ? -13.798 2.877 -10.466 1.00 72.00 246 ASP A N 1
ATOM 1957 C CA . ASP A 1 246 ? -14.819 2.665 -11.505 1.00 72.00 246 ASP A CA 1
ATOM 1958 C C . ASP A 1 246 ? -14.255 2.382 -12.908 1.00 72.00 246 ASP A C 1
ATOM 1960 O O . ASP A 1 246 ? -14.908 1.745 -13.746 1.00 72.00 246 ASP A O 1
ATOM 1964 N N . GLU A 1 247 ? -13.032 2.832 -13.187 1.00 65.19 247 GLU A N 1
ATOM 1965 C CA . GLU A 1 247 ? -12.390 2.672 -14.491 1.00 65.19 247 GLU A CA 1
ATOM 1966 C C . GLU A 1 247 ? -11.199 1.718 -14.401 1.00 65.19 247 GLU A C 1
ATOM 1968 O O . GLU A 1 247 ? -10.271 1.920 -13.619 1.00 65.19 247 GLU A O 1
ATOM 1973 N N . GLN A 1 248 ? -11.211 0.684 -15.250 1.00 54.28 248 GLN A N 1
ATOM 1974 C CA . GLN A 1 248 ? -10.018 -0.114 -15.505 1.00 54.28 248 GLN A CA 1
ATOM 1975 C C . GLN A 1 248 ? -9.064 0.774 -16.289 1.00 54.28 248 GLN A C 1
ATOM 1977 O O . GLN A 1 248 ? -9.401 1.295 -17.353 1.00 54.28 248 GLN A O 1
ATOM 1982 N N . ILE A 1 249 ? -7.905 1.014 -15.710 1.00 51.34 249 ILE A N 1
ATOM 1983 C CA . ILE A 1 249 ? -7.000 2.028 -16.207 1.00 51.34 249 ILE A CA 1
ATOM 1984 C C . ILE A 1 249 ? -6.448 1.577 -17.559 1.00 51.34 249 ILE A C 1
ATOM 1986 O O . ILE A 1 249 ? -6.032 0.422 -17.684 1.00 51.34 249 ILE A O 1
ATOM 1990 N N . PRO A 1 250 ? -6.414 2.455 -18.573 1.00 53.09 250 PRO A N 1
ATOM 1991 C CA . PRO A 1 250 ? -5.688 2.159 -19.793 1.00 53.09 250 PRO A CA 1
ATOM 1992 C C . PRO A 1 250 ? -4.231 1.839 -19.453 1.00 53.09 250 PRO A C 1
ATOM 1994 O O . PRO A 1 250 ? -3.596 2.559 -18.689 1.00 53.09 250 PRO A O 1
ATOM 1997 N N . SER A 1 251 ? -3.659 0.800 -20.055 1.00 49.91 251 SER A N 1
ATOM 1998 C CA . SER A 1 251 ? -2.233 0.467 -19.909 1.00 49.91 251 SER A CA 1
ATOM 1999 C C . SER A 1 251 ? -1.296 1.512 -20.540 1.00 49.91 251 SER A C 1
ATOM 2001 O O . SER A 1 251 ? -0.092 1.287 -20.656 1.00 49.91 251 SER A O 1
ATOM 2003 N N . ASP A 1 252 ? -1.839 2.629 -21.023 1.00 54.94 252 ASP A N 1
ATOM 2004 C CA . ASP A 1 252 ? -1.116 3.666 -21.731 1.00 54.94 252 ASP A CA 1
ATOM 2005 C C . ASP A 1 252 ? -1.753 5.059 -21.559 1.00 54.94 252 ASP A C 1
ATOM 2007 O O . ASP A 1 252 ? -2.806 5.258 -20.959 1.00 54.94 252 ASP A O 1
ATOM 2011 N N . PHE A 1 253 ? -1.079 6.063 -22.110 1.00 63.16 253 PHE A N 1
ATOM 2012 C CA . PHE A 1 253 ? -1.506 7.460 -22.079 1.00 63.16 253 PHE A CA 1
ATOM 2013 C C . PHE A 1 253 ? -2.436 7.819 -23.255 1.00 63.16 253 PHE A C 1
ATOM 2015 O O . PHE A 1 253 ? -2.666 9.002 -23.512 1.00 63.16 253 PHE A O 1
ATOM 2022 N N . SER A 1 254 ? -2.951 6.841 -24.015 1.00 59.84 254 SER A N 1
ATOM 2023 C CA . SER A 1 254 ? -3.677 7.092 -25.275 1.00 59.84 254 SER A CA 1
ATOM 2024 C C . SER A 1 254 ? -4.969 7.881 -25.066 1.00 59.84 254 SER A C 1
ATOM 2026 O O . SER A 1 254 ? -5.330 8.729 -25.884 1.00 59.84 254 SER A O 1
ATOM 2028 N N . HIS A 1 255 ? -5.611 7.690 -23.916 1.00 57.00 255 HIS A N 1
ATOM 2029 C CA . HIS A 1 255 ? -6.801 8.432 -23.525 1.00 57.00 255 HIS A CA 1
ATOM 2030 C C . HIS A 1 255 ? -6.490 9.847 -23.023 1.00 57.00 255 HIS A C 1
ATOM 2032 O O . HIS A 1 255 ? -7.426 10.607 -22.803 1.00 57.00 255 HIS A O 1
ATOM 2038 N N . MET A 1 256 ? -5.211 10.240 -22.882 1.00 60.88 256 MET A N 1
ATOM 2039 C CA . MET A 1 256 ? -4.807 11.514 -22.271 1.00 60.88 256 MET A CA 1
ATOM 2040 C C . MET A 1 256 ? -4.778 12.732 -23.222 1.00 60.88 256 MET A C 1
ATOM 2042 O O . MET A 1 256 ? -4.319 13.814 -22.846 1.00 60.88 256 MET A O 1
ATOM 2046 N N . TYR A 1 257 ? -5.295 12.618 -24.449 1.00 57.66 257 TYR A N 1
ATOM 2047 C CA . TYR A 1 257 ? -5.293 13.729 -25.407 1.00 57.66 257 TYR A CA 1
ATOM 2048 C C . TYR A 1 257 ? -6.526 14.649 -25.278 1.00 57.66 257 TYR A C 1
ATOM 2050 O O . TYR A 1 257 ? -7.656 14.245 -25.528 1.00 57.66 257 TYR A O 1
ATOM 2058 N N . GLY A 1 258 ? -6.288 15.941 -24.998 1.00 58.69 258 GLY A N 1
ATOM 2059 C CA . GLY A 1 258 ? -7.106 17.027 -25.566 1.00 58.69 258 GLY A CA 1
ATOM 2060 C C . GLY A 1 258 ? -8.189 17.709 -24.715 1.00 58.69 258 GLY A C 1
ATOM 2061 O O . GLY A 1 258 ? -9.005 18.419 -25.297 1.00 58.69 258 GLY A O 1
ATOM 2062 N N . SER A 1 259 ? -8.227 17.588 -23.382 1.00 59.91 259 SER A N 1
ATOM 2063 C CA . SER A 1 259 ? -9.227 18.318 -22.571 1.00 59.91 259 SER A CA 1
ATOM 2064 C C . SER A 1 259 ? -8.662 18.951 -21.295 1.00 59.91 259 SER A C 1
ATOM 2066 O O . SER A 1 259 ? -7.671 18.493 -20.736 1.00 59.91 259 SER A O 1
ATOM 2068 N N . SER A 1 260 ? -9.309 20.009 -20.795 1.00 63.03 260 SER A N 1
ATOM 2069 C CA . SER A 1 260 ? -9.012 20.630 -19.490 1.00 63.03 260 SER A CA 1
ATOM 2070 C C . SER A 1 260 ? -9.221 19.676 -18.305 1.00 63.03 260 SER A C 1
ATOM 2072 O O . SER A 1 260 ? -8.619 19.870 -17.248 1.00 63.03 260 SER A O 1
ATOM 2074 N N . LEU A 1 261 ? -10.005 18.606 -18.494 1.00 57.03 261 LEU A N 1
ATOM 2075 C CA . LEU A 1 261 ? -10.092 17.487 -17.556 1.00 57.03 261 LEU A CA 1
ATOM 2076 C C . LEU A 1 261 ? -8.740 16.774 -17.383 1.00 57.03 261 LEU A C 1
ATOM 2078 O O . LEU A 1 261 ? -8.467 16.294 -16.287 1.00 57.03 261 LEU A O 1
ATOM 2082 N N . MET A 1 262 ? -7.865 16.770 -18.397 1.00 62.91 262 MET A N 1
ATOM 2083 C CA . MET A 1 262 ? -6.536 16.154 -18.296 1.00 62.91 262 MET A CA 1
ATOM 2084 C C . MET A 1 262 ? -5.695 16.783 -17.208 1.00 62.91 262 MET A C 1
ATOM 2086 O O . MET A 1 262 ? -5.145 16.074 -16.383 1.00 62.91 262 MET A O 1
ATOM 2090 N N . ILE A 1 263 ? -5.618 18.113 -17.169 1.00 66.38 263 ILE A N 1
ATOM 2091 C CA . ILE A 1 263 ? -4.825 18.813 -16.151 1.00 66.38 263 ILE A CA 1
ATOM 2092 C C . ILE A 1 263 ? -5.422 18.568 -14.761 1.00 66.38 263 ILE A C 1
ATOM 2094 O O . ILE A 1 263 ? -4.680 18.406 -13.796 1.00 66.38 263 ILE A O 1
ATOM 2098 N N . LYS A 1 264 ? -6.757 18.502 -14.668 1.00 70.12 264 LYS A N 1
ATOM 2099 C CA . LYS A 1 264 ? -7.465 18.276 -13.405 1.00 70.12 264 LYS A CA 1
ATOM 2100 C C . LYS A 1 264 ? -7.155 16.905 -12.798 1.00 70.12 264 LYS A C 1
ATOM 2102 O O . LYS A 1 264 ? -7.004 16.822 -11.584 1.00 70.12 264 LYS A O 1
ATOM 2107 N N . TYR A 1 265 ? -7.059 15.860 -13.620 1.00 73.31 265 TYR A N 1
ATOM 2108 C CA . TYR A 1 265 ? -6.896 14.480 -13.148 1.00 73.31 265 TYR A CA 1
ATOM 2109 C C . TYR A 1 265 ? -5.509 13.883 -13.407 1.00 73.31 265 TYR A C 1
ATOM 2111 O O . TYR A 1 265 ? -5.244 12.789 -12.926 1.00 73.31 265 TYR A O 1
ATOM 2119 N N . ALA A 1 266 ? -4.600 14.598 -14.084 1.00 74.12 266 ALA A N 1
ATOM 2120 C CA . ALA A 1 266 ? -3.290 14.080 -14.496 1.00 74.12 266 ALA A CA 1
ATOM 2121 C C . ALA A 1 266 ? -2.526 13.346 -13.380 1.00 74.12 266 ALA A C 1
ATOM 2123 O O . ALA A 1 266 ? -2.067 12.232 -13.631 1.00 74.12 266 ALA A O 1
ATOM 2124 N N . PRO A 1 267 ? -2.395 13.905 -12.155 1.00 76.44 267 PRO A N 1
ATOM 2125 C CA . PRO A 1 267 ? -1.677 13.228 -11.076 1.00 76.44 267 PRO A CA 1
ATOM 2126 C C . PRO A 1 267 ? -2.319 11.889 -10.694 1.00 76.44 267 PRO A C 1
ATOM 2128 O O . PRO A 1 267 ? -1.621 10.885 -10.568 1.00 76.44 267 PRO A O 1
ATOM 2131 N N . THR A 1 268 ? -3.647 11.861 -10.567 1.00 77.44 268 THR A N 1
ATOM 2132 C CA . THR A 1 268 ? -4.410 10.656 -10.224 1.00 77.44 268 THR A CA 1
ATOM 2133 C C . THR A 1 268 ? -4.385 9.643 -11.362 1.00 77.44 268 THR A C 1
ATOM 2135 O O . THR A 1 268 ? -4.180 8.466 -11.106 1.00 77.44 268 THR A O 1
ATOM 2138 N N . THR A 1 269 ? -4.501 10.078 -12.621 1.00 77.44 269 THR A N 1
ATOM 2139 C CA . THR A 1 269 ? -4.400 9.199 -13.795 1.00 77.44 269 THR A CA 1
ATOM 2140 C C . THR A 1 269 ? -3.026 8.538 -13.884 1.00 77.44 269 THR A C 1
ATOM 2142 O O . THR A 1 269 ? -2.946 7.340 -14.124 1.00 77.44 269 THR A O 1
ATOM 2145 N N . ILE A 1 270 ? -1.941 9.284 -13.647 1.00 79.69 270 ILE A N 1
ATOM 2146 C CA . ILE A 1 270 ? -0.581 8.725 -13.644 1.00 79.69 270 ILE A CA 1
ATOM 2147 C C . ILE A 1 270 ? -0.416 7.698 -12.521 1.00 79.69 270 ILE A C 1
ATOM 2149 O O . ILE A 1 270 ? 0.095 6.609 -12.773 1.00 79.69 270 ILE A O 1
ATOM 2153 N N . LEU A 1 271 ? -0.842 8.033 -11.297 1.00 84.31 271 LEU A N 1
ATOM 2154 C CA . LEU A 1 271 ? -0.792 7.108 -10.160 1.00 84.31 271 LEU A CA 1
ATOM 2155 C C . LEU A 1 271 ? -1.566 5.831 -10.461 1.00 84.31 271 LEU A C 1
ATOM 2157 O O . LEU A 1 271 ? -1.035 4.742 -10.280 1.00 84.31 271 LEU A O 1
ATOM 2161 N N . ASN A 1 272 ? -2.773 5.981 -10.993 1.00 81.56 272 ASN A N 1
ATOM 2162 C CA . ASN A 1 272 ? -3.603 4.879 -11.426 1.00 81.56 272 ASN A CA 1
ATOM 2163 C C . ASN A 1 272 ? -2.857 3.993 -12.439 1.00 81.56 272 ASN A C 1
ATOM 2165 O O . ASN A 1 272 ? -2.637 2.823 -12.147 1.00 81.56 272 ASN A O 1
ATOM 2169 N N . ILE A 1 273 ? -2.371 4.537 -13.567 1.00 79.94 273 ILE A N 1
ATOM 2170 C CA . ILE A 1 273 ? -1.659 3.756 -14.608 1.00 79.94 273 ILE A CA 1
ATOM 2171 C C . ILE A 1 273 ? -0.494 2.974 -14.001 1.00 79.94 273 ILE A C 1
ATOM 2173 O O . ILE A 1 273 ? -0.301 1.796 -14.305 1.00 79.94 273 ILE A O 1
ATOM 2177 N N . MET A 1 274 ? 0.273 3.619 -13.122 1.00 84.38 274 MET A N 1
ATOM 2178 C CA . MET A 1 274 ? 1.414 2.992 -12.463 1.00 84.38 274 MET A CA 1
ATOM 2179 C C . MET A 1 274 ? 0.974 1.849 -11.548 1.00 84.38 274 MET A C 1
ATOM 2181 O O . MET A 1 274 ? 1.492 0.748 -11.688 1.00 84.38 274 MET A O 1
ATOM 2185 N N . LEU A 1 275 ? 0.013 2.080 -10.650 1.00 87.38 275 LEU A N 1
ATOM 2186 C CA . LEU A 1 275 ? -0.487 1.061 -9.723 1.00 87.38 275 LEU A CA 1
ATOM 2187 C C . LEU A 1 275 ? -1.124 -0.126 -10.465 1.00 87.38 275 LEU A C 1
ATOM 2189 O O . LEU A 1 275 ? -0.867 -1.270 -10.100 1.00 87.38 275 LEU A O 1
ATOM 2193 N N . GLY A 1 276 ? -1.867 0.131 -11.545 1.00 84.56 276 GLY A N 1
ATOM 2194 C CA . GLY A 1 276 ? -2.419 -0.916 -12.408 1.00 84.56 276 GLY A CA 1
ATOM 2195 C C . GLY A 1 276 ? -1.338 -1.717 -13.141 1.00 84.56 276 GLY A C 1
ATOM 2196 O O . GLY A 1 276 ? -1.444 -2.931 -13.252 1.00 84.56 276 GLY A O 1
ATOM 2197 N N . SER A 1 277 ? -0.243 -1.073 -13.565 1.00 81.62 277 SER A N 1
ATOM 2198 C CA . SER A 1 277 ? 0.905 -1.764 -14.185 1.00 81.62 277 SER A CA 1
ATOM 2199 C C . SER A 1 277 ? 1.643 -2.700 -13.218 1.00 81.62 277 SER A C 1
ATOM 2201 O O . SER A 1 277 ? 2.367 -3.586 -13.663 1.00 81.62 277 SER A O 1
ATOM 2203 N N . PHE A 1 278 ? 1.490 -2.485 -11.908 1.00 81.88 278 PHE A N 1
ATOM 2204 C CA . PHE A 1 278 ? 1.990 -3.373 -10.856 1.00 81.88 278 PHE A CA 1
ATOM 2205 C C . PHE A 1 278 ? 0.953 -4.408 -10.399 1.00 81.88 278 PHE A C 1
ATOM 2207 O O . PHE A 1 278 ? 1.227 -5.124 -9.442 1.00 81.88 278 PHE A O 1
ATOM 2214 N N . GLU A 1 279 ? -0.223 -4.460 -11.038 1.00 84.31 279 GLU A N 1
ATOM 2215 C CA . GLU A 1 279 ? -1.356 -5.308 -10.635 1.00 84.31 279 GLU A CA 1
ATOM 2216 C C . GLU A 1 279 ? -1.794 -5.057 -9.173 1.00 84.31 279 GLU A C 1
ATOM 2218 O O . GLU A 1 279 ? -2.349 -5.923 -8.506 1.00 84.31 279 GLU A O 1
ATOM 2223 N N . LEU A 1 280 ? -1.548 -3.843 -8.654 1.00 88.12 280 LEU A N 1
ATOM 2224 C CA . LEU A 1 280 ? -1.896 -3.466 -7.277 1.00 88.12 280 LEU A CA 1
ATOM 2225 C C . LEU A 1 280 ? -3.330 -2.966 -7.137 1.00 88.12 280 LEU A C 1
ATOM 2227 O O . LEU A 1 280 ? -3.847 -2.938 -6.024 1.00 88.12 280 LEU A O 1
ATOM 2231 N N . ILE A 1 281 ? -3.939 -2.524 -8.237 1.00 89.44 281 ILE A N 1
ATOM 2232 C CA . ILE A 1 281 ? -5.328 -2.073 -8.281 1.00 89.44 281 ILE A CA 1
ATOM 2233 C C . ILE A 1 281 ? -6.012 -2.596 -9.540 1.00 89.44 281 ILE A C 1
ATOM 2235 O O . ILE A 1 281 ? -5.421 -2.630 -10.622 1.00 89.44 281 ILE A O 1
ATOM 2239 N N . GLU A 1 282 ? -7.277 -2.950 -9.394 1.00 88.19 282 GLU A N 1
ATOM 2240 C CA . GLU A 1 282 ? -8.160 -3.415 -10.453 1.00 88.19 282 GLU A CA 1
ATOM 2241 C C . GLU A 1 282 ? -9.467 -2.618 -10.456 1.00 88.19 282 GLU A C 1
ATOM 2243 O O . GLU A 1 282 ? -9.809 -1.908 -9.510 1.00 88.19 282 GLU A O 1
ATOM 2248 N N . LYS A 1 283 ? -10.218 -2.720 -11.556 1.00 86.44 283 LYS A N 1
ATOM 2249 C CA . LYS A 1 283 ? -11.559 -2.140 -11.612 1.00 86.44 283 LYS A CA 1
ATOM 2250 C C . LYS A 1 283 ? -12.463 -2.863 -10.618 1.00 86.44 283 LYS A C 1
ATOM 2252 O O . LYS A 1 283 ? -12.553 -4.085 -10.656 1.00 86.44 283 LYS A O 1
ATOM 2257 N N . GLY A 1 284 ? -13.203 -2.091 -9.834 1.00 88.75 284 GLY A N 1
ATOM 2258 C CA . GLY A 1 284 ? -14.064 -2.601 -8.774 1.00 88.75 284 GLY A CA 1
ATOM 2259 C C . GLY A 1 284 ? -13.363 -2.702 -7.425 1.00 88.75 284 GLY A C 1
ATOM 2260 O O . GLY A 1 284 ? -14.060 -2.865 -6.433 1.00 88.75 284 GLY A O 1
ATOM 2261 N N . ASP A 1 285 ? -12.037 -2.530 -7.363 1.00 92.06 285 ASP A N 1
ATOM 2262 C CA . ASP A 1 285 ? -11.369 -2.407 -6.072 1.00 92.06 285 ASP A CA 1
ATOM 2263 C C . ASP A 1 285 ? -11.855 -1.147 -5.337 1.00 92.06 285 ASP A C 1
ATOM 2265 O O . ASP A 1 285 ? -12.128 -0.100 -5.934 1.00 92.06 285 ASP A O 1
ATOM 2269 N N . HIS A 1 286 ? -11.898 -1.224 -4.015 1.00 94.31 286 HIS A N 1
ATOM 2270 C CA . HIS A 1 286 ? -12.281 -0.145 -3.124 1.00 94.31 286 HIS A CA 1
ATOM 2271 C C . HIS A 1 286 ? -11.041 0.505 -2.511 1.00 94.31 286 HIS A C 1
ATOM 2273 O O . HIS A 1 286 ? -10.224 -0.153 -1.864 1.00 94.31 286 HIS A O 1
ATOM 2279 N N . LEU A 1 287 ? -10.906 1.823 -2.661 1.00 94.56 287 LEU A N 1
ATOM 2280 C CA . LEU A 1 287 ? -9.924 2.596 -1.911 1.00 94.56 287 LEU A CA 1
ATOM 2281 C C . LEU A 1 287 ? -10.420 2.736 -0.475 1.00 94.56 287 LEU A C 1
ATOM 2283 O O . LEU A 1 287 ? -11.421 3.403 -0.212 1.00 94.56 287 LEU A O 1
ATOM 2287 N N . VAL A 1 288 ? -9.690 2.152 0.465 1.00 97.62 288 VAL A N 1
ATOM 2288 C CA . VAL A 1 288 ? -10.061 2.136 1.876 1.00 97.62 288 VAL A CA 1
ATOM 2289 C C . VAL A 1 288 ? -9.024 2.900 2.675 1.00 97.62 288 VAL A C 1
ATOM 2291 O O . VAL A 1 288 ? -7.824 2.642 2.564 1.00 97.62 288 VAL A O 1
ATOM 2294 N N . ARG A 1 289 ? -9.483 3.827 3.520 1.00 97.56 289 ARG A N 1
ATOM 2295 C CA . ARG A 1 289 ? -8.648 4.430 4.558 1.00 97.56 289 ARG A CA 1
ATOM 2296 C C . ARG A 1 289 ? -8.623 3.475 5.757 1.00 97.56 289 ARG A C 1
ATOM 2298 O O . ARG A 1 289 ? -9.644 3.367 6.442 1.00 97.56 289 ARG A O 1
ATOM 2305 N N . PRO A 1 290 ? -7.503 2.790 6.035 1.00 97.75 290 PRO A N 1
ATOM 2306 C CA . PRO A 1 290 ? -7.464 1.804 7.104 1.00 97.75 290 PRO A CA 1
ATOM 2307 C C . PRO A 1 290 ? -7.521 2.491 8.475 1.00 97.75 290 PRO A C 1
ATOM 2309 O O . PRO A 1 290 ? -6.845 3.493 8.714 1.00 97.75 290 PRO A O 1
ATOM 2312 N N . ILE A 1 291 ? -8.317 1.927 9.382 1.00 97.81 291 ILE A N 1
ATOM 2313 C CA . ILE A 1 291 ? -8.308 2.236 10.819 1.00 97.81 291 ILE A CA 1
ATOM 2314 C C . ILE A 1 291 ? -7.314 1.299 11.507 1.00 97.81 291 ILE A C 1
ATOM 2316 O O . ILE A 1 291 ? -6.427 1.750 12.231 1.00 97.81 291 ILE A O 1
ATOM 2320 N N . ALA A 1 292 ? -7.443 -0.002 11.243 1.00 98.12 292 ALA A N 1
ATOM 2321 C CA . ALA A 1 292 ? -6.565 -1.031 11.774 1.00 98.12 292 ALA A CA 1
ATOM 2322 C C . ALA A 1 292 ? -6.412 -2.190 10.788 1.00 98.12 292 ALA A C 1
ATOM 2324 O O . ALA A 1 292 ? -7.357 -2.538 10.077 1.00 98.12 292 ALA A O 1
ATOM 2325 N N . ILE A 1 293 ? -5.232 -2.804 10.793 1.00 97.94 293 ILE A N 1
ATOM 2326 C CA . ILE A 1 293 ? -4.949 -4.054 10.083 1.00 97.94 293 ILE A CA 1
ATOM 2327 C C . ILE A 1 293 ? -4.270 -4.997 11.066 1.00 97.94 293 ILE A C 1
ATOM 2329 O O . ILE A 1 293 ? -3.302 -4.607 11.725 1.00 97.94 293 ILE A O 1
ATOM 2333 N N . TYR A 1 294 ? -4.782 -6.215 11.195 1.00 96.75 294 TYR A N 1
ATOM 2334 C CA . TYR A 1 294 ? -4.317 -7.167 12.195 1.00 96.75 294 TYR A CA 1
ATOM 2335 C C . TYR A 1 294 ? -4.598 -8.611 11.784 1.00 96.75 294 TYR A C 1
ATOM 2337 O O . TYR A 1 294 ? -5.542 -8.887 11.046 1.00 96.75 294 TYR A O 1
ATOM 2345 N N . PHE A 1 295 ? -3.797 -9.542 12.296 1.00 95.00 295 PHE A N 1
ATOM 2346 C CA . PHE A 1 295 ? -4.177 -10.953 12.317 1.00 95.00 295 PHE A CA 1
ATOM 2347 C C . PHE A 1 295 ? -5.005 -11.236 13.573 1.00 95.00 295 PHE A C 1
ATOM 2349 O O . PHE A 1 295 ? -4.727 -10.691 14.645 1.00 95.00 295 PHE A O 1
ATOM 2356 N N . GLU A 1 296 ? -6.016 -12.087 13.446 1.00 89.38 296 GLU A N 1
ATOM 2357 C CA . GLU A 1 296 ? -6.867 -12.537 14.546 1.00 89.38 296 GLU A CA 1
ATOM 2358 C C . GLU A 1 296 ? -7.088 -14.043 14.381 1.00 89.38 296 GLU A C 1
ATOM 2360 O O . GLU A 1 296 ? -7.563 -14.476 13.333 1.00 89.38 296 GLU A O 1
ATOM 2365 N N . ASP A 1 297 ? -6.668 -14.816 15.387 1.00 71.62 297 ASP A N 1
ATOM 2366 C CA . ASP A 1 297 ? -6.917 -16.262 15.486 1.00 71.62 297 ASP A CA 1
ATOM 2367 C C . ASP A 1 297 ? -8.254 -16.545 16.191 1.00 71.62 297 ASP A C 1
ATOM 2369 O O . ASP A 1 297 ? -8.555 -15.821 17.181 1.00 71.62 297 ASP A O 1
#

Organism: Streptococcus sanguinis (NCBI:txid1305)

Sequence (297 aa):
MKEIIYLDTKLVNSLLAQQNSGLITRLVNENGVSDSKTESNAEQQTVTSDIGLSALLKANGGYSETNIDSYNFVFSKSNKNLVETALDDYSLDLLIKSLDESQKIKYSEYEDGDIISTTGELTAFDFKQLAEASNLVEIESMLPGYDDFKRKRMEVRKIRDRDKYLDKSKRLQSELEADSWNSFDMLKNMSSYMKKLLPETNLVKINDTFSILPIEFLRVQNVQLSFMQLGKREIKMLGICSSTIDEQIPSDFSHMYGSSLMIKYAPTTILNIMLGSFELIEKGDHLVRPIAIYFED

pLDDT: mean 75.61, std 24.25, range [22.03, 98.12]

Mean predicted aligned error: 12.59 Å

InterPro domains:
  IPR045633 Protein of unknown function DUF6414 [PF19952] (1-294)

Foldseek 3Di:
DWFFFFAPLVVLQVLVCVLVVHHQPPPDPPDDPPPPDDDDDDDDPDPPPPPHPVVVVPPPDDDDPPPPPPPPDPDDVVVVVVVVVVVSVVSVVVSVVSCVVVVQEDDDDDDAFGWYKYKAFKDKADLVVQLVVLPCPVVQVVDPCVVVLVVLVVVLVVPVVPPVCPVVNVVSVVVNVPDPVVVSVVSNVLSVVVCVVLPQWMWIDGPLEIETGRVVRGPDDSVVSNVCSVDPFMKMFTWGFHDFQADFQPLDCPVLDDDPVNVVCVSVNVVNNSCVVVVNHGHGRTYTHTNTMIGDD